Protein AF-A0A7S4DHI7-F1 (afdb_monomer_lite)

Foldseek 3Di:
DVVLLVVLVVLVVVLVVDDDDPVCVVVVVVVCVPAQPDADPPQRDSDNVQWDQDPVQRWIFGCHNPSVGPRDTRDGNNDPPDDLDPDPPPDDCPVNPDDDADPLADPLVSPDDAQDDDPPDPCSVVVRVVSLVVSQVVQCVPPPDPQADRSSVLRVLLVVLLVVLVVVCVVVVHDVQLSVQLSSSSSSVSSSDRDDDPSVVNSVSSSVVSVVVVVD

Structure (mmCIF, N/CA/C/O backbone):
data_AF-A0A7S4DHI7-F1
#
_entry.id   AF-A0A7S4DHI7-F1
#
loop_
_atom_site.group_PDB
_atom_site.id
_atom_site.type_symbol
_atom_site.label_atom_id
_atom_site.label_alt_id
_atom_site.label_comp_id
_atom_site.label_asym_id
_atom_site.label_entity_id
_atom_site.label_seq_id
_atom_site.pdbx_PDB_ins_code
_atom_site.Cartn_x
_atom_site.Cartn_y
_atom_site.Cartn_z
_atom_site.occupancy
_atom_site.B_iso_or_equiv
_atom_site.auth_seq_id
_atom_site.auth_comp_id
_atom_site.auth_asym_id
_atom_site.auth_atom_id
_atom_site.pdbx_PDB_model_num
ATOM 1 N N . LEU A 1 1 ? -24.635 -7.111 7.632 1.00 59.69 1 LEU A N 1
ATOM 2 C CA . LEU A 1 1 ? -23.951 -7.722 6.460 1.00 59.69 1 LEU A CA 1
ATOM 3 C C . LEU A 1 1 ? -24.455 -7.235 5.090 1.00 59.69 1 LEU A C 1
ATOM 5 O O . LEU A 1 1 ? -23.747 -6.412 4.529 1.00 59.69 1 LEU A O 1
ATOM 9 N N . PRO A 1 2 ? -25.630 -7.607 4.533 1.00 67.94 2 PRO A N 1
ATOM 10 C CA . PRO A 1 2 ? -25.985 -7.233 3.148 1.00 67.94 2 PRO A CA 1
ATOM 11 C C . PRO A 1 2 ? -26.125 -5.715 2.927 1.00 67.94 2 PRO A C 1
ATOM 13 O O . PRO A 1 2 ? -25.671 -5.192 1.916 1.00 67.94 2 PRO A O 1
ATOM 16 N N . LYS A 1 3 ? -26.661 -4.982 3.914 1.00 72.06 3 LYS A N 1
ATOM 17 C CA . LYS A 1 3 ? -26.726 -3.507 3.885 1.00 72.06 3 LYS A CA 1
ATOM 18 C C . LYS A 1 3 ? -25.344 -2.841 3.939 1.00 72.06 3 LYS A C 1
ATOM 20 O O . LYS A 1 3 ? -25.137 -1.820 3.299 1.00 72.06 3 LYS A O 1
ATOM 25 N N . VAL A 1 4 ? -24.411 -3.427 4.694 1.00 73.50 4 VAL A N 1
ATOM 26 C CA . VAL A 1 4 ? -23.035 -2.919 4.854 1.00 73.50 4 VAL A CA 1
ATOM 27 C C . VAL A 1 4 ? -22.231 -3.183 3.585 1.00 73.50 4 VAL A C 1
ATOM 29 O O . VAL A 1 4 ? -21.536 -2.298 3.109 1.00 73.50 4 VAL A O 1
ATOM 32 N N . LEU A 1 5 ? -22.395 -4.365 2.991 1.00 72.50 5 LEU A N 1
ATOM 33 C CA . LEU A 1 5 ? -21.759 -4.732 1.731 1.00 72.50 5 LEU A CA 1
ATOM 34 C C . LEU A 1 5 ? -22.217 -3.821 0.583 1.00 72.50 5 LEU A C 1
ATOM 36 O O . LEU A 1 5 ? -21.379 -3.267 -0.116 1.00 72.50 5 LEU A O 1
ATOM 40 N N . CYS A 1 6 ? -23.521 -3.550 0.483 1.00 74.25 6 CYS A N 1
ATOM 41 C CA . CYS A 1 6 ? -24.052 -2.590 -0.486 1.00 74.25 6 CYS A CA 1
ATOM 42 C C . CYS A 1 6 ? -23.516 -1.162 -0.262 1.00 74.25 6 CYS A C 1
ATOM 44 O O . CYS A 1 6 ? -23.292 -0.435 -1.226 1.00 74.25 6 CYS A O 1
ATOM 46 N N . ALA A 1 7 ? -23.300 -0.749 0.993 1.00 73.69 7 ALA A N 1
ATOM 47 C CA . ALA A 1 7 ? -22.718 0.557 1.306 1.00 73.69 7 ALA A CA 1
ATOM 48 C C . ALA A 1 7 ? -21.234 0.635 0.908 1.00 73.69 7 ALA A C 1
ATOM 50 O O . ALA A 1 7 ? -20.816 1.626 0.318 1.00 73.69 7 ALA A O 1
ATOM 51 N N . VAL A 1 8 ? -20.454 -0.419 1.175 1.00 73.75 8 VAL A N 1
ATOM 52 C CA . VAL A 1 8 ? -19.047 -0.512 0.753 1.00 73.75 8 VAL A CA 1
ATOM 53 C C . VAL A 1 8 ? -18.942 -0.493 -0.773 1.00 73.75 8 VAL A C 1
ATOM 55 O O . VAL A 1 8 ? -18.142 0.263 -1.312 1.00 73.75 8 VAL A O 1
ATOM 58 N N . GLU A 1 9 ? -19.782 -1.255 -1.476 1.00 76.75 9 GLU A N 1
ATOM 59 C CA . GLU A 1 9 ? -19.811 -1.294 -2.944 1.00 76.75 9 GLU A CA 1
ATOM 60 C C . GLU A 1 9 ? -20.244 0.045 -3.558 1.00 76.75 9 GLU A C 1
ATOM 62 O O . GLU A 1 9 ? -19.626 0.504 -4.519 1.00 76.75 9 GLU A O 1
ATOM 67 N N . ALA A 1 10 ? -21.248 0.714 -2.984 1.00 74.88 10 ALA A N 1
ATOM 68 C CA . ALA A 1 10 ? -21.688 2.033 -3.435 1.00 74.88 10 ALA A CA 1
ATOM 69 C C . ALA A 1 10 ? -20.604 3.105 -3.240 1.00 74.88 10 ALA A C 1
ATOM 71 O O . ALA A 1 10 ? -20.384 3.928 -4.128 1.00 74.88 10 ALA A O 1
ATOM 72 N N . GLU A 1 11 ? -19.900 3.087 -2.108 1.00 73.38 11 GLU A N 1
ATOM 73 C CA . GLU A 1 11 ? -18.794 4.012 -1.849 1.00 73.38 11 GLU A CA 1
ATOM 74 C C . GLU A 1 11 ? -17.569 3.701 -2.713 1.00 73.38 11 GLU A C 1
ATOM 76 O O . GLU A 1 11 ? -16.921 4.623 -3.200 1.00 73.38 11 GLU A O 1
ATOM 81 N N . LEU A 1 12 ? -17.283 2.429 -3.008 1.00 67.25 12 LEU A N 1
ATOM 82 C CA . LEU A 1 12 ? -16.253 2.073 -3.986 1.00 67.25 12 LEU A CA 1
ATOM 83 C C . LEU A 1 12 ? -16.621 2.512 -5.402 1.00 67.25 12 LEU A C 1
ATOM 85 O O . LEU A 1 12 ? -15.754 2.988 -6.132 1.00 67.25 12 LEU A O 1
ATOM 89 N N . ALA A 1 13 ? -17.888 2.384 -5.797 1.00 66.56 13 ALA A N 1
ATOM 90 C CA . ALA A 1 13 ? -18.364 2.885 -7.081 1.00 66.56 13 ALA A CA 1
ATOM 91 C C . ALA A 1 13 ? -18.233 4.416 -7.162 1.00 66.56 13 ALA A C 1
ATOM 93 O O . ALA A 1 13 ? -17.791 4.941 -8.184 1.00 66.56 13 ALA A O 1
ATOM 94 N N . ARG A 1 14 ? -18.517 5.134 -6.065 1.00 65.12 14 ARG A N 1
ATOM 95 C CA . ARG A 1 14 ? -18.284 6.584 -5.952 1.00 65.12 14 ARG A CA 1
ATOM 96 C C . ARG A 1 14 ? -16.802 6.943 -5.986 1.00 65.12 14 ARG A C 1
ATOM 98 O O . ARG A 1 14 ? -16.438 7.864 -6.702 1.00 65.12 14 ARG A O 1
ATOM 105 N N . ALA A 1 15 ? -15.944 6.199 -5.294 1.00 58.59 15 ALA A N 1
ATOM 106 C CA . ALA A 1 15 ? -14.495 6.405 -5.307 1.00 58.59 15 ALA A CA 1
ATOM 107 C C . ALA A 1 15 ? -13.850 6.062 -6.664 1.00 58.59 15 ALA A C 1
ATOM 109 O O . ALA A 1 15 ? -12.797 6.595 -6.997 1.00 58.59 15 ALA A O 1
ATOM 110 N N . ARG A 1 16 ? -14.473 5.185 -7.463 1.00 55.94 16 ARG A N 1
ATOM 111 C CA . ARG A 1 16 ? -14.057 4.885 -8.845 1.00 55.94 16 ARG A CA 1
ATOM 112 C C . ARG A 1 16 ? -14.587 5.903 -9.863 1.00 55.94 16 ARG A C 1
ATOM 114 O O . ARG A 1 16 ? -13.927 6.115 -10.874 1.00 55.94 16 ARG A O 1
ATOM 121 N N . GLY A 1 17 ? -15.746 6.518 -9.610 1.00 43.88 17 GLY A N 1
ATOM 122 C CA . GLY A 1 17 ? -16.344 7.562 -10.459 1.00 43.88 17 GLY A CA 1
ATOM 123 C C . GLY A 1 17 ? -15.932 8.999 -10.108 1.00 43.88 17 GLY A C 1
ATOM 124 O O . GLY A 1 17 ? -16.054 9.892 -10.942 1.00 43.88 17 GLY A O 1
ATOM 125 N N . GLY A 1 18 ? -15.439 9.232 -8.890 1.00 37.53 18 GLY A N 1
ATOM 126 C CA . GLY A 1 18 ? -14.896 10.501 -8.419 1.00 37.53 18 GLY A CA 1
ATOM 127 C C . GLY A 1 18 ? -13.384 10.532 -8.599 1.00 37.53 18 GLY A C 1
ATOM 128 O O . GLY A 1 18 ? -12.653 9.792 -7.947 1.00 37.53 18 GLY A O 1
ATOM 129 N N . ALA A 1 19 ? -12.913 11.389 -9.498 1.00 38.22 19 ALA A N 1
ATOM 130 C CA . ALA A 1 19 ? -11.499 11.688 -9.633 1.00 38.22 19 ALA A CA 1
ATOM 131 C C . ALA A 1 19 ? -10.901 12.216 -8.310 1.00 38.22 19 ALA A C 1
ATOM 133 O O . ALA A 1 19 ? -11.535 12.999 -7.607 1.00 38.22 19 ALA A O 1
ATOM 134 N N . ALA A 1 20 ? -9.651 11.814 -8.057 1.00 37.28 20 ALA A N 1
ATOM 135 C CA . ALA A 1 20 ? -8.686 12.409 -7.130 1.00 37.28 20 ALA A CA 1
ATOM 136 C C . ALA A 1 20 ? -9.020 12.369 -5.621 1.00 37.28 20 ALA A C 1
ATOM 138 O O . ALA A 1 20 ? -9.580 13.297 -5.045 1.00 37.28 20 ALA A O 1
ATOM 139 N N . GLY A 1 21 ? -8.530 11.327 -4.937 1.00 32.06 21 GLY A N 1
ATOM 140 C CA . GLY A 1 21 ? -7.998 11.531 -3.583 1.00 32.06 21 GLY A CA 1
ATOM 141 C C . GLY A 1 21 ? -6.719 12.389 -3.650 1.00 32.06 21 GLY A C 1
ATOM 142 O O . GLY A 1 21 ? -6.105 12.437 -4.716 1.00 32.06 21 GLY A O 1
ATOM 143 N N . PRO A 1 22 ? -6.294 13.046 -2.554 1.00 41.06 22 PRO A N 1
ATOM 144 C CA . PRO A 1 22 ? -5.219 14.049 -2.565 1.00 41.06 22 PRO A CA 1
ATOM 145 C C . PRO A 1 22 ? -3.800 13.521 -2.851 1.00 41.06 22 PRO A C 1
ATOM 147 O O . PRO A 1 22 ? -2.861 14.296 -2.776 1.00 41.06 22 PRO A O 1
ATOM 150 N N . ASP A 1 23 ? -3.646 12.259 -3.254 1.00 40.84 23 ASP A N 1
ATOM 151 C CA . ASP A 1 23 ? -2.380 11.684 -3.725 1.00 40.84 23 ASP A CA 1
ATOM 152 C C . ASP A 1 23 ? -2.532 11.177 -5.179 1.00 40.84 23 ASP A C 1
ATOM 154 O O . ASP A 1 23 ? -2.105 10.080 -5.543 1.00 40.84 23 ASP A O 1
ATOM 158 N N . SER A 1 24 ? -3.221 11.950 -6.029 1.00 38.06 24 SER A N 1
ATOM 159 C CA . SER A 1 24 ? -3.425 11.639 -7.455 1.00 38.06 24 SER A CA 1
ATOM 160 C C . SER A 1 24 ? -2.162 11.755 -8.316 1.00 38.06 24 SER A C 1
ATOM 162 O O . SER A 1 24 ? -2.207 11.419 -9.501 1.00 38.06 24 SER A O 1
ATOM 164 N N . ASP A 1 25 ? -1.035 12.169 -7.741 1.00 38.06 25 ASP A N 1
ATOM 165 C CA . ASP A 1 25 ? 0.195 12.438 -8.490 1.00 38.06 25 ASP A CA 1
ATOM 166 C C . ASP A 1 25 ? 0.842 11.167 -9.063 1.00 38.06 25 ASP A C 1
ATOM 168 O O . ASP A 1 25 ? 1.530 11.231 -10.075 1.00 38.06 25 ASP A O 1
ATOM 172 N N . VAL A 1 26 ? 0.530 9.979 -8.528 1.00 44.56 26 VAL A N 1
ATOM 173 C CA . VAL A 1 26 ? 1.063 8.704 -9.057 1.00 44.56 26 VAL A CA 1
ATOM 174 C C . VAL A 1 26 ? 0.257 8.181 -10.260 1.00 44.56 26 VAL A C 1
ATOM 176 O O . VAL A 1 26 ? 0.727 7.343 -11.022 1.00 44.56 26 VAL A O 1
ATOM 179 N N . ARG A 1 27 ? -0.957 8.698 -10.505 1.00 38.47 27 ARG A N 1
ATOM 180 C CA . ARG A 1 27 ? -1.711 8.413 -11.748 1.00 38.47 27 ARG A CA 1
ATOM 181 C C . ARG A 1 27 ? -1.524 9.481 -12.829 1.00 38.47 27 ARG A C 1
ATOM 183 O O . ARG A 1 27 ? -2.036 9.311 -13.938 1.00 38.47 27 ARG A O 1
ATOM 190 N N . ALA A 1 28 ? -0.761 10.535 -12.541 1.00 37.16 28 ALA A N 1
ATOM 191 C CA . ALA A 1 28 ? -0.367 11.541 -13.522 1.00 37.16 28 ALA A CA 1
ATOM 192 C C . ALA A 1 28 ? 0.759 11.068 -14.467 1.00 37.16 28 ALA A C 1
ATOM 194 O O . ALA A 1 28 ? 1.049 11.746 -15.449 1.00 37.16 28 ALA A O 1
ATOM 195 N N . GLU A 1 29 ? 1.350 9.884 -14.260 1.00 41.22 29 GLU A N 1
ATOM 196 C CA . GLU A 1 29 ? 2.312 9.313 -15.220 1.00 41.22 29 GLU A CA 1
ATOM 197 C C . GLU A 1 29 ? 1.641 8.718 -16.467 1.00 41.22 29 GLU A C 1
ATOM 199 O O . GLU A 1 29 ? 2.249 8.629 -17.534 1.00 41.22 29 GLU A O 1
ATOM 2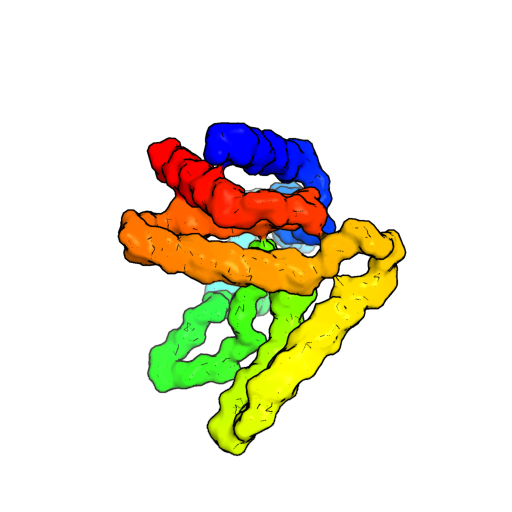04 N N . THR A 1 30 ? 0.356 8.361 -16.403 1.00 41.72 30 THR A N 1
ATOM 205 C CA . THR A 1 30 ? -0.336 7.765 -17.559 1.00 41.72 30 THR A CA 1
ATOM 206 C C . THR A 1 30 ? -0.780 8.766 -18.629 1.00 41.72 30 THR A C 1
ATOM 208 O O . THR A 1 30 ? -1.131 8.344 -19.731 1.00 41.72 30 THR A O 1
ATOM 211 N N . THR A 1 31 ? -0.713 10.075 -18.367 1.00 39.09 31 THR A N 1
ATOM 212 C CA . THR A 1 31 ? -1.075 11.133 -19.333 1.00 39.09 31 THR A CA 1
ATOM 213 C C . THR A 1 31 ? 0.097 11.683 -20.152 1.00 39.09 31 THR A C 1
ATOM 215 O O . THR A 1 31 ? -0.129 12.473 -21.063 1.00 39.09 31 THR A O 1
ATOM 218 N N . LEU A 1 32 ? 1.330 11.211 -19.927 1.00 47.62 32 LEU A N 1
ATOM 219 C CA . LEU A 1 32 ? 2.496 11.501 -20.781 1.00 47.62 32 LEU A CA 1
ATOM 220 C C . LEU A 1 32 ? 2.680 10.493 -21.935 1.00 47.62 32 LEU A C 1
ATOM 222 O O . LEU A 1 32 ? 3.676 10.539 -22.647 1.00 47.62 32 LEU A O 1
ATOM 226 N N . ARG A 1 33 ? 1.707 9.606 -22.186 1.00 47.53 33 ARG A N 1
ATOM 227 C CA . ARG A 1 33 ? 1.780 8.551 -23.224 1.00 47.53 33 ARG A CA 1
ATOM 228 C C . ARG A 1 33 ? 1.757 9.038 -24.685 1.00 47.53 33 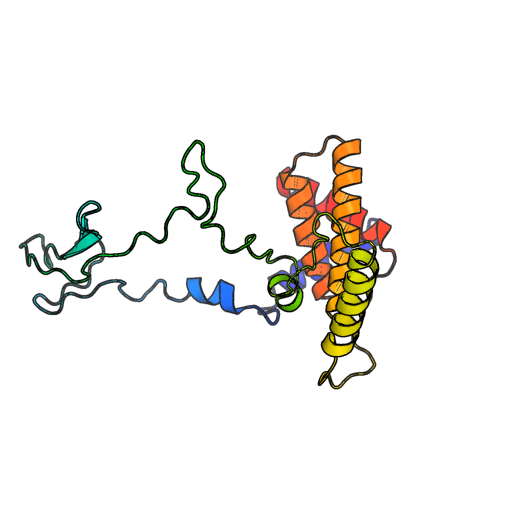ARG A C 1
ATOM 230 O O . ARG A 1 33 ? 1.685 8.212 -25.589 1.00 47.53 33 ARG A O 1
ATOM 237 N N . GLY A 1 34 ? 1.784 10.348 -24.928 1.00 51.12 34 GLY A N 1
ATOM 238 C CA . GLY A 1 34 ? 1.775 10.933 -26.275 1.00 51.12 34 GLY A CA 1
ATOM 239 C C . GLY A 1 34 ? 3.025 11.734 -26.642 1.00 51.12 34 GLY A C 1
ATOM 240 O O . GLY A 1 34 ? 3.156 12.132 -27.798 1.00 51.12 34 GLY A O 1
ATOM 241 N N . ALA A 1 35 ? 3.929 11.993 -25.693 1.00 54.41 35 ALA A N 1
ATOM 242 C CA . ALA A 1 35 ? 5.173 12.696 -25.984 1.00 54.41 35 ALA A CA 1
ATOM 243 C C . ALA A 1 35 ? 6.253 11.682 -26.409 1.00 54.41 35 ALA A C 1
ATOM 245 O O . ALA A 1 35 ? 6.393 10.651 -25.750 1.00 54.41 35 ALA A O 1
ATOM 246 N N . PRO A 1 36 ? 7.007 11.932 -27.496 1.00 63.97 36 PRO A N 1
ATOM 247 C CA . PRO A 1 36 ? 8.131 11.075 -27.860 1.00 63.97 36 PRO A CA 1
ATOM 248 C C . PRO A 1 36 ? 9.189 11.103 -26.744 1.00 63.97 36 PRO A C 1
ATOM 250 O O . PRO A 1 36 ? 9.660 12.182 -26.390 1.00 63.97 36 PRO A O 1
ATOM 253 N N . GLU A 1 37 ? 9.554 9.935 -26.198 1.00 72.81 37 GLU A N 1
ATOM 254 C CA . GLU A 1 37 ? 10.597 9.790 -25.161 1.00 72.81 37 GLU A CA 1
ATOM 255 C C . GLU A 1 37 ? 11.954 10.292 -25.680 1.00 72.81 37 GLU A C 1
ATOM 257 O O . GLU A 1 37 ? 12.669 11.005 -24.979 1.00 72.81 37 GLU A O 1
ATOM 262 N N . PHE A 1 38 ? 12.261 10.008 -26.950 1.00 77.25 38 PHE A N 1
ATOM 263 C CA . PHE A 1 38 ? 13.485 10.453 -27.613 1.00 77.25 38 PHE A CA 1
ATOM 264 C C . PHE A 1 38 ? 13.212 11.239 -28.898 1.00 77.25 38 PHE A C 1
ATOM 266 O O . PHE A 1 38 ? 12.365 10.867 -29.716 1.00 77.25 38 PHE A O 1
ATOM 273 N N . ARG A 1 39 ? 13.988 12.309 -29.104 1.00 84.19 39 ARG A N 1
ATOM 274 C CA . ARG A 1 39 ? 14.056 13.081 -30.350 1.00 84.19 39 ARG A CA 1
ATOM 275 C C . ARG A 1 39 ? 15.518 13.257 -30.740 1.00 84.19 39 ARG A C 1
ATOM 277 O O . ARG A 1 39 ? 16.325 13.673 -29.920 1.00 84.19 39 ARG A O 1
ATOM 284 N N . CYS A 1 40 ? 15.861 12.941 -31.986 1.00 83.38 40 CYS A N 1
ATOM 285 C CA . CYS A 1 40 ? 17.223 13.137 -32.481 1.00 83.38 40 CYS A CA 1
ATOM 286 C C . CYS A 1 40 ? 17.404 14.549 -33.051 1.00 83.38 40 CYS A C 1
ATOM 288 O O . CYS A 1 40 ? 16.688 14.931 -33.978 1.00 83.38 40 CYS A O 1
ATOM 290 N N . ASP A 1 41 ? 18.408 15.280 -32.566 1.00 82.81 41 ASP A N 1
ATOM 291 C CA . ASP A 1 41 ? 18.711 16.643 -33.026 1.00 82.81 41 ASP A CA 1
ATOM 292 C C . ASP A 1 41 ? 19.315 16.697 -34.438 1.00 82.81 41 ASP A C 1
ATOM 294 O O . ASP A 1 41 ? 19.131 17.682 -35.148 1.00 82.81 41 ASP A O 1
ATOM 298 N N . LEU A 1 42 ? 20.000 15.633 -34.881 1.00 82.38 42 LEU A N 1
ATOM 299 C CA . LEU A 1 42 ? 20.690 15.611 -36.178 1.00 82.38 42 LEU A CA 1
ATOM 300 C C . LEU A 1 42 ? 19.770 15.265 -37.355 1.00 82.38 42 LEU A C 1
ATOM 302 O O . LEU A 1 42 ? 19.856 15.884 -38.410 1.00 82.38 42 LEU A O 1
ATOM 306 N N . CYS A 1 43 ? 18.894 14.270 -37.198 1.00 80.19 43 CYS A N 1
ATOM 307 C CA . CYS A 1 43 ? 18.014 13.802 -38.279 1.00 80.19 43 CYS A CA 1
ATOM 308 C C . CYS A 1 43 ? 16.529 14.104 -38.037 1.00 80.19 43 CYS A C 1
ATOM 310 O O . CYS A 1 43 ? 15.688 13.768 -38.869 1.00 80.19 43 CYS A O 1
ATOM 312 N N . GLY A 1 44 ? 16.187 14.706 -36.893 1.00 78.88 44 GLY A N 1
ATOM 313 C CA . GLY A 1 44 ? 14.810 15.039 -36.539 1.00 78.88 44 GLY A CA 1
ATOM 314 C C . GLY A 1 44 ? 13.907 13.824 -36.314 1.00 78.88 44 GLY A C 1
ATOM 315 O O . GLY A 1 44 ? 12.687 13.983 -36.323 1.00 78.88 44 GLY A O 1
ATOM 316 N N . ASN A 1 45 ? 14.473 12.623 -36.141 1.00 82.19 45 ASN A N 1
ATOM 317 C CA . ASN A 1 45 ? 13.697 11.413 -35.888 1.00 82.19 45 ASN A CA 1
ATOM 318 C C . ASN A 1 45 ? 12.925 11.535 -34.562 1.00 82.19 45 ASN A C 1
ATOM 320 O O . ASN A 1 45 ? 13.504 11.912 -33.541 1.00 82.19 45 ASN A O 1
ATOM 324 N N . MET A 1 46 ? 11.633 11.207 -34.597 1.00 79.12 46 MET A N 1
ATOM 325 C CA . MET A 1 46 ? 10.725 11.177 -33.441 1.00 79.12 46 MET A CA 1
ATOM 326 C C . MET A 1 46 ? 10.100 9.787 -33.236 1.00 79.12 46 MET A C 1
ATOM 328 O O . MET A 1 46 ? 9.345 9.576 -32.286 1.00 79.12 46 MET A O 1
ATOM 332 N N . GLU A 1 47 ? 10.399 8.834 -34.124 1.00 80.75 47 GLU A N 1
ATOM 333 C CA . GLU A 1 47 ? 9.871 7.476 -34.066 1.00 80.75 47 GLU A CA 1
ATOM 334 C C . GLU A 1 47 ? 10.633 6.659 -33.024 1.00 80.75 47 GLU A C 1
ATOM 336 O O . GLU A 1 47 ? 11.806 6.332 -33.215 1.00 80.75 47 GLU A O 1
ATOM 341 N N . GLN A 1 48 ? 9.951 6.303 -31.931 1.00 78.69 48 GLN A N 1
ATOM 342 C CA . GLN A 1 48 ? 10.548 5.588 -30.795 1.00 78.69 48 GLN A CA 1
ATOM 343 C C . GLN A 1 48 ? 11.107 4.208 -31.176 1.00 78.69 48 GLN A C 1
ATOM 345 O O . GLN A 1 48 ? 12.087 3.760 -30.593 1.00 78.69 48 GLN A O 1
ATOM 350 N N . GLY A 1 49 ? 10.537 3.556 -32.196 1.00 79.69 49 GLY A N 1
ATOM 351 C CA . GLY A 1 49 ? 11.008 2.255 -32.686 1.00 79.69 49 GLY A CA 1
ATOM 352 C C . GLY A 1 49 ? 12.391 2.288 -33.346 1.00 79.69 49 GLY A C 1
ATOM 353 O O . GLY A 1 49 ? 13.041 1.252 -33.439 1.00 79.69 49 GLY A O 1
ATOM 354 N N . ASN A 1 50 ? 12.863 3.470 -33.753 1.00 81.38 50 ASN A N 1
ATOM 355 C CA . ASN A 1 50 ? 14.157 3.656 -34.411 1.00 81.38 50 ASN A CA 1
ATOM 356 C C . ASN A 1 50 ? 15.241 4.154 -33.436 1.00 81.38 50 ASN A C 1
ATOM 358 O O . ASN A 1 50 ? 16.275 4.668 -33.869 1.00 81.38 50 ASN A O 1
ATOM 362 N N . PHE A 1 51 ? 15.019 4.024 -32.126 1.00 84.56 51 PHE A N 1
ATOM 363 C CA . PHE A 1 51 ? 16.040 4.227 -31.101 1.00 84.56 51 PHE A CA 1
ATOM 364 C C . PHE A 1 51 ? 16.402 2.878 -30.479 1.00 84.56 51 PHE A C 1
ATOM 366 O O . PHE A 1 51 ? 15.538 2.143 -30.006 1.00 84.56 51 PHE A O 1
ATOM 373 N N . VAL A 1 52 ? 17.690 2.540 -30.489 1.00 85.81 52 VAL A N 1
ATOM 374 C CA . VAL A 1 52 ? 18.212 1.275 -29.962 1.00 85.81 52 VAL A CA 1
ATOM 375 C C . VAL A 1 52 ? 19.047 1.568 -28.725 1.00 85.81 52 VAL A C 1
ATOM 377 O O . VAL A 1 52 ? 20.016 2.319 -28.791 1.00 85.81 52 VAL A O 1
ATOM 380 N N . GLY A 1 53 ? 18.676 0.965 -27.597 1.00 85.19 53 GLY A N 1
ATOM 381 C CA . GLY A 1 53 ? 19.469 1.013 -26.371 1.00 85.19 53 GLY A C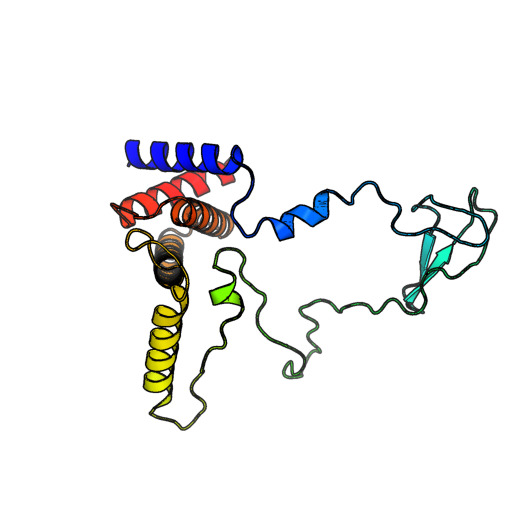A 1
ATOM 382 C C . GLY A 1 53 ? 20.538 -0.080 -26.353 1.00 85.19 53 GLY A C 1
ATOM 383 O O . GLY A 1 53 ? 20.201 -1.266 -26.361 1.00 85.19 53 GLY A O 1
ATOM 384 N N . ASP A 1 54 ? 21.815 0.293 -26.284 1.00 83.94 54 ASP A N 1
ATOM 385 C CA . ASP A 1 54 ? 22.901 -0.633 -25.979 1.00 83.94 54 ASP A CA 1
ATOM 386 C C . ASP A 1 54 ? 23.006 -0.825 -24.462 1.00 83.94 54 ASP A C 1
ATOM 388 O O . ASP A 1 54 ? 23.403 0.057 -23.707 1.00 83.94 54 ASP A O 1
ATOM 392 N N . LYS A 1 55 ? 22.673 -2.031 -24.001 1.00 77.31 55 LYS A N 1
ATOM 393 C CA . LYS A 1 55 ? 22.704 -2.384 -22.576 1.00 77.31 55 LYS A CA 1
ATOM 394 C C . LYS A 1 55 ? 24.121 -2.454 -21.998 1.00 77.31 55 LYS A C 1
ATOM 396 O O . LYS A 1 55 ? 24.257 -2.463 -20.778 1.00 77.31 55 LYS A O 1
ATOM 401 N N . LYS A 1 56 ? 25.159 -2.565 -22.836 1.00 78.75 56 LYS A N 1
ATOM 402 C CA . LYS A 1 56 ? 26.550 -2.713 -22.385 1.00 78.75 56 LYS A CA 1
ATOM 403 C C . LYS A 1 56 ? 27.213 -1.366 -22.098 1.00 78.75 56 LYS A C 1
ATOM 405 O O . LYS A 1 56 ? 27.916 -1.250 -21.099 1.00 78.75 56 LYS A O 1
ATOM 410 N N . SER A 1 57 ? 27.003 -0.383 -22.967 1.00 78.69 57 SER A N 1
ATOM 411 C CA . SER A 1 57 ? 27.450 1.005 -22.777 1.00 78.69 57 SER A CA 1
ATOM 412 C C . SER A 1 57 ? 26.449 1.835 -21.965 1.00 78.69 57 SER A C 1
ATOM 414 O O . SER A 1 57 ? 26.848 2.750 -21.249 1.00 78.69 57 SER A O 1
ATOM 416 N N . GLY A 1 58 ? 25.166 1.458 -22.000 1.00 78.38 58 GLY A N 1
ATOM 417 C CA . GLY A 1 58 ? 24.068 2.241 -21.438 1.00 78.38 58 GLY A CA 1
ATOM 418 C C . GLY A 1 58 ? 23.553 3.311 -22.402 1.00 78.38 58 GLY A C 1
ATOM 419 O O . GLY A 1 58 ? 22.766 4.159 -21.990 1.00 78.38 58 GLY A O 1
ATOM 420 N 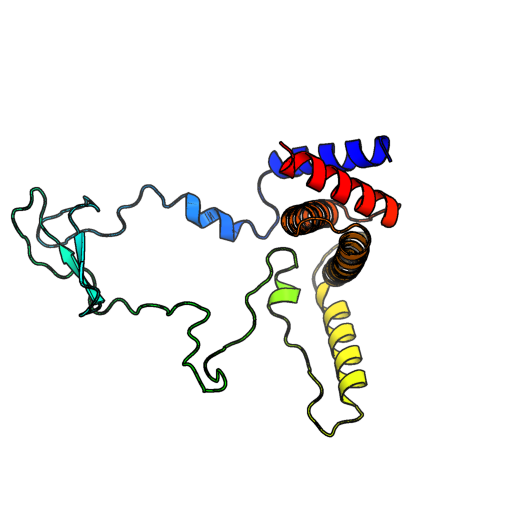N . ASP A 1 59 ? 23.973 3.291 -23.663 1.00 86.88 59 ASP A N 1
ATOM 421 C CA . ASP A 1 59 ? 23.701 4.375 -24.601 1.00 86.88 59 ASP A CA 1
ATOM 422 C C . ASP A 1 59 ? 22.414 4.135 -25.390 1.00 86.88 59 ASP A C 1
ATOM 424 O O . ASP A 1 59 ? 22.072 3.002 -25.725 1.00 86.88 59 ASP A O 1
ATOM 428 N N . THR A 1 60 ? 21.696 5.207 -25.729 1.00 86.44 60 THR A N 1
ATOM 429 C CA . THR A 1 60 ? 20.537 5.150 -26.635 1.00 86.44 60 THR A CA 1
ATOM 430 C C . THR A 1 60 ? 20.891 5.799 -27.965 1.00 86.44 60 THR A C 1
ATOM 432 O O . THR A 1 60 ? 21.148 7.003 -28.036 1.00 86.44 60 THR A O 1
ATOM 435 N N . ILE A 1 61 ? 20.905 4.991 -29.023 1.00 86.94 61 ILE A N 1
ATOM 436 C CA . ILE A 1 61 ? 21.416 5.340 -30.350 1.00 86.94 61 ILE A CA 1
ATOM 437 C C . ILE A 1 61 ? 20.253 5.494 -31.332 1.00 86.94 61 ILE A C 1
ATOM 439 O O . ILE A 1 61 ? 19.363 4.648 -31.404 1.00 86.94 61 ILE A O 1
ATOM 443 N N . CYS A 1 62 ? 20.266 6.561 -32.127 1.00 87.00 62 CYS A N 1
ATOM 444 C CA . CYS A 1 62 ? 19.301 6.793 -33.199 1.00 87.00 62 CYS A CA 1
ATOM 445 C C . CYS A 1 62 ? 19.686 6.067 -34.501 1.00 87.00 62 CYS A C 1
ATOM 447 O O . CYS A 1 62 ? 20.768 6.262 -35.058 1.00 87.00 62 CYS A O 1
ATOM 449 N N . MET A 1 63 ? 18.734 5.313 -35.053 1.00 83.75 63 MET A N 1
ATOM 450 C CA . MET A 1 63 ? 18.853 4.590 -36.326 1.00 83.75 63 MET A CA 1
ATOM 451 C C . MET A 1 63 ? 18.385 5.411 -37.543 1.00 83.75 63 MET A C 1
ATOM 453 O O . MET A 1 63 ? 18.505 4.957 -38.677 1.00 83.75 63 MET A O 1
ATOM 457 N N . GLY A 1 64 ? 17.916 6.647 -37.337 1.00 79.88 64 GLY A N 1
ATOM 458 C CA . GLY A 1 64 ? 17.404 7.531 -38.395 1.00 79.88 64 GLY A CA 1
ATOM 459 C C . GLY A 1 64 ? 15.900 7.374 -38.652 1.00 79.88 64 GLY A C 1
ATOM 460 O O . GLY A 1 64 ? 15.231 6.595 -37.984 1.00 79.88 64 GLY A O 1
ATOM 461 N N . LYS A 1 65 ? 15.356 8.154 -39.597 1.00 71.81 65 LYS A N 1
ATOM 462 C CA . LYS A 1 65 ? 13.910 8.197 -39.897 1.00 71.81 65 LYS A CA 1
ATOM 463 C C . LYS A 1 65 ? 13.416 6.994 -40.724 1.00 71.81 65 LYS A C 1
ATOM 465 O O . LYS A 1 65 ? 12.235 6.707 -40.694 1.00 71.81 65 LYS A O 1
ATOM 470 N N . ASP A 1 66 ? 14.326 6.264 -41.382 1.00 69.06 66 ASP A N 1
ATOM 471 C CA . ASP A 1 66 ? 14.018 5.118 -42.261 1.00 69.06 66 ASP A CA 1
ATOM 472 C C . ASP A 1 66 ? 15.152 4.060 -42.262 1.00 69.06 66 ASP A C 1
ATOM 474 O O . ASP A 1 66 ? 15.544 3.549 -43.309 1.00 69.06 66 ASP A O 1
ATOM 478 N N . ASN A 1 67 ? 15.782 3.788 -41.109 1.00 62.22 67 ASN A N 1
ATOM 479 C CA . ASN A 1 67 ? 17.010 2.964 -40.994 1.00 62.22 67 ASN A CA 1
ATOM 480 C C . ASN A 1 67 ? 18.231 3.473 -41.794 1.00 62.22 67 ASN A C 1
ATOM 482 O O . ASN A 1 67 ? 19.255 2.795 -41.904 1.00 62.22 67 ASN A O 1
ATOM 486 N N . LEU A 1 68 ? 18.156 4.696 -42.317 1.00 66.50 68 LEU A N 1
ATOM 487 C CA . LEU A 1 68 ? 19.290 5.468 -42.816 1.00 66.50 68 LEU A CA 1
ATOM 488 C C . LEU A 1 68 ? 20.074 5.986 -41.600 1.00 66.50 68 LEU A C 1
ATOM 490 O O . LEU A 1 68 ? 19.842 7.098 -41.124 1.00 66.50 68 LEU A O 1
ATOM 494 N N . GLY A 1 69 ? 20.924 5.111 -41.056 1.00 63.78 69 GLY A N 1
ATOM 495 C CA . GLY A 1 69 ? 21.628 5.248 -39.779 1.00 63.78 69 GLY A CA 1
ATOM 496 C C . GLY A 1 69 ? 22.166 6.649 -39.497 1.00 63.78 69 GLY A C 1
ATOM 497 O O . GLY A 1 69 ? 23.170 7.064 -40.069 1.00 63.78 69 GLY A O 1
ATOM 498 N N . CYS A 1 70 ? 21.517 7.359 -38.570 1.00 77.56 70 CYS A N 1
ATOM 499 C CA . CYS A 1 70 ? 21.995 8.651 -38.078 1.00 77.56 70 CYS A CA 1
ATOM 500 C C . CYS A 1 70 ? 23.162 8.477 -37.084 1.00 77.56 70 CYS A C 1
ATOM 502 O O . CYS A 1 70 ? 23.982 9.377 -36.936 1.00 77.56 70 CYS A O 1
ATOM 504 N N . GLY A 1 71 ? 23.224 7.324 -36.398 1.00 78.38 71 GLY A N 1
ATOM 505 C CA . GLY A 1 71 ? 24.315 6.919 -35.503 1.00 78.38 71 GLY A CA 1
ATOM 506 C C . GLY A 1 71 ? 24.481 7.787 -34.253 1.00 78.38 71 GLY A C 1
ATOM 507 O O . GLY A 1 71 ? 25.429 7.592 -33.500 1.00 78.38 71 GLY A O 1
ATOM 508 N N . ASN A 1 72 ? 23.586 8.751 -34.035 1.00 85.38 72 ASN A N 1
ATOM 509 C CA . ASN A 1 72 ? 23.712 9.723 -32.961 1.00 85.38 72 ASN A CA 1
ATOM 510 C C . ASN A 1 72 ? 23.323 9.110 -31.617 1.00 85.38 72 ASN A C 1
ATOM 512 O O . ASN A 1 72 ? 22.269 8.477 -31.512 1.00 85.38 72 ASN A O 1
ATOM 516 N N . VAL A 1 73 ? 24.128 9.363 -30.591 1.00 85.75 73 VAL A N 1
ATOM 517 C CA . VAL A 1 73 ? 23.823 8.986 -29.210 1.00 85.75 73 VAL A CA 1
ATOM 518 C C . VAL A 1 73 ? 22.975 10.097 -28.595 1.00 85.75 73 VAL A C 1
ATOM 520 O O . VAL A 1 73 ? 23.437 11.222 -28.441 1.00 85.75 73 VAL A O 1
ATOM 523 N N . VAL A 1 74 ? 21.712 9.797 -28.292 1.00 85.62 74 VAL A N 1
ATOM 524 C CA . VAL A 1 74 ? 20.754 10.761 -27.712 1.00 85.62 74 VAL A CA 1
ATOM 525 C C . VAL A 1 74 ? 20.805 10.749 -26.185 1.00 85.62 74 VAL A C 1
ATOM 527 O O . VAL A 1 74 ? 20.527 11.757 -25.542 1.00 85.62 74 VAL A O 1
ATOM 530 N N . GLN A 1 75 ? 21.205 9.621 -25.603 1.00 82.25 75 GLN A N 1
ATOM 531 C CA . GLN A 1 75 ? 21.438 9.479 -24.172 1.00 82.25 75 GLN A CA 1
ATOM 532 C C . GLN A 1 75 ? 22.713 8.661 -23.965 1.00 82.25 75 GLN A C 1
ATOM 534 O O . GLN A 1 75 ? 22.803 7.553 -24.487 1.00 82.25 75 GLN A O 1
ATOM 539 N N . ASP A 1 76 ? 23.673 9.216 -23.229 1.00 82.12 76 ASP A N 1
ATOM 540 C CA . ASP A 1 76 ? 24.932 8.568 -22.831 1.00 82.12 76 ASP A CA 1
ATOM 541 C C . ASP A 1 76 ? 24.761 7.989 -21.415 1.00 82.12 76 ASP A C 1
ATOM 543 O O . ASP A 1 76 ? 24.183 8.654 -20.548 1.00 82.12 76 ASP A O 1
ATOM 547 N N . ARG A 1 77 ? 25.229 6.755 -21.181 1.00 73.94 77 ARG A N 1
ATOM 548 C CA . ARG A 1 77 ? 25.255 6.084 -19.861 1.00 73.94 77 ARG A CA 1
ATOM 549 C C . ARG A 1 77 ? 23.938 6.170 -19.089 1.00 73.94 77 ARG A C 1
ATOM 551 O O . ARG A 1 77 ? 23.890 6.662 -17.956 1.00 73.94 77 ARG A O 1
ATOM 558 N N . LYS A 1 78 ? 22.858 5.631 -19.653 1.00 76.50 78 LYS A N 1
ATOM 559 C CA . LYS A 1 78 ? 21.629 5.373 -18.898 1.00 76.50 78 LYS A CA 1
ATOM 560 C C . LYS A 1 78 ? 21.970 4.462 -17.722 1.00 76.50 78 LYS A C 1
ATOM 562 O O . LYS A 1 78 ? 22.248 3.272 -17.883 1.00 76.50 78 LYS A O 1
ATOM 567 N N . VAL A 1 79 ? 21.972 5.047 -16.527 1.00 67.56 79 VAL A N 1
ATOM 568 C CA . VAL A 1 79 ? 22.189 4.306 -15.291 1.00 67.56 79 VAL A CA 1
ATOM 569 C C . VAL A 1 79 ? 21.016 3.352 -15.154 1.00 67.56 79 VAL A C 1
ATOM 571 O O . VAL A 1 79 ? 19.866 3.769 -15.044 1.00 67.56 79 VAL A O 1
ATOM 574 N N . HIS A 1 80 ? 21.295 2.053 -15.192 1.00 65.62 80 HIS A N 1
ATOM 575 C CA . HIS A 1 80 ? 20.308 1.088 -14.747 1.00 65.62 80 HIS A CA 1
ATOM 576 C C . HIS A 1 80 ? 20.098 1.361 -13.258 1.00 65.62 80 HIS A C 1
ATOM 578 O O . HIS A 1 80 ? 21.011 1.120 -12.468 1.00 65.62 80 HIS A O 1
ATOM 584 N N . GLU A 1 81 ? 18.910 1.820 -12.868 1.00 60.91 81 GLU A N 1
ATOM 585 C CA . GLU A 1 81 ? 18.520 2.144 -11.479 1.00 60.91 81 GLU A CA 1
ATOM 586 C C . GLU A 1 81 ? 18.494 0.907 -10.547 1.00 60.91 81 GLU A C 1
ATOM 588 O O . GLU A 1 81 ? 17.922 0.912 -9.464 1.00 60.91 81 GLU A O 1
ATOM 593 N N . GLY A 1 82 ? 19.155 -0.179 -10.961 1.00 56.53 82 GLY A N 1
ATOM 594 C CA . GLY A 1 82 ? 19.106 -1.492 -10.346 1.00 56.53 82 GLY A CA 1
ATOM 595 C C . GLY A 1 82 ? 17.749 -2.169 -10.519 1.00 56.53 82 GLY A C 1
ATOM 596 O O . GLY A 1 82 ? 16.740 -1.566 -10.866 1.00 56.53 82 GLY A O 1
ATOM 597 N N . SER A 1 83 ? 17.716 -3.475 -10.282 1.00 59.00 83 SER A N 1
ATOM 598 C CA . SER A 1 83 ? 16.516 -4.065 -9.699 1.00 59.00 83 SER A CA 1
ATOM 599 C C . SER A 1 83 ? 16.472 -3.597 -8.246 1.00 59.00 83 SER A C 1
ATOM 601 O O . SER A 1 83 ? 17.476 -3.756 -7.551 1.00 59.00 83 SER A O 1
ATOM 603 N N . MET A 1 84 ? 15.334 -3.085 -7.773 1.00 49.53 84 MET A N 1
ATOM 604 C CA . MET A 1 84 ? 15.148 -2.604 -6.390 1.00 49.53 84 MET A CA 1
ATOM 605 C C . MET A 1 84 ? 15.549 -3.638 -5.310 1.00 49.53 84 MET A C 1
ATOM 607 O O . MET A 1 84 ? 15.783 -3.283 -4.161 1.00 49.53 84 MET A O 1
ATOM 611 N N . TYR A 1 85 ? 15.687 -4.915 -5.695 1.00 54.44 85 TYR A N 1
ATOM 612 C CA . TYR A 1 85 ? 16.154 -6.029 -4.866 1.00 54.44 85 TYR A CA 1
ATOM 613 C C . TYR A 1 85 ? 17.396 -6.719 -5.449 1.00 54.44 85 TYR A C 1
ATOM 615 O O . TYR A 1 85 ? 17.397 -7.930 -5.682 1.00 54.44 85 TYR A O 1
ATOM 623 N N . ARG A 1 86 ? 18.462 -5.968 -5.739 1.00 59.78 86 ARG A N 1
ATOM 624 C CA . ARG A 1 86 ? 19.734 -6.557 -6.181 1.00 59.78 86 ARG A CA 1
ATOM 625 C C . ARG A 1 86 ? 20.435 -7.205 -4.981 1.00 59.78 86 ARG A C 1
ATOM 627 O O . ARG A 1 86 ? 21.227 -6.576 -4.296 1.00 59.78 86 ARG A O 1
ATOM 634 N N . ARG A 1 87 ? 20.123 -8.474 -4.714 1.00 55.50 87 ARG A N 1
ATOM 635 C CA . ARG A 1 87 ? 20.867 -9.275 -3.736 1.00 55.50 87 ARG A CA 1
ATOM 636 C C . ARG A 1 87 ? 22.162 -9.746 -4.391 1.00 55.50 87 ARG A C 1
ATOM 638 O O . ARG A 1 87 ? 22.115 -10.551 -5.317 1.00 55.50 87 ARG A O 1
ATOM 645 N N . PHE A 1 88 ? 23.305 -9.246 -3.932 1.00 57.06 88 PHE A N 1
ATOM 646 C CA . PHE A 1 88 ? 24.567 -9.947 -4.152 1.00 57.06 88 PHE A CA 1
ATOM 647 C C . PHE A 1 88 ? 24.528 -11.188 -3.256 1.00 57.06 88 PHE A C 1
ATOM 649 O O . PHE A 1 88 ? 24.352 -11.071 -2.044 1.00 57.06 88 PHE A O 1
ATOM 656 N N . GLU A 1 89 ? 24.564 -12.383 -3.845 1.00 56.84 89 GLU A N 1
ATOM 657 C CA . GLU A 1 89 ? 24.516 -13.625 -3.073 1.00 56.84 89 GLU A CA 1
ATOM 658 C C . GLU A 1 89 ? 25.665 -13.646 -2.049 1.00 56.84 89 GLU A C 1
ATOM 660 O O . GLU A 1 89 ? 26.834 -13.614 -2.423 1.00 56.84 89 GLU A O 1
ATOM 665 N N . GLY A 1 90 ? 25.328 -13.687 -0.755 1.00 63.06 90 GLY A N 1
ATOM 666 C CA . GLY A 1 90 ? 26.294 -13.863 0.337 1.00 63.06 90 GLY A CA 1
ATOM 667 C C . GLY A 1 90 ? 26.680 -12.613 1.136 1.00 63.06 90 GLY A C 1
ATOM 668 O O . GLY A 1 90 ? 27.370 -12.771 2.141 1.00 63.06 90 GLY A O 1
ATOM 669 N N . GLU A 1 91 ? 26.220 -11.410 0.774 1.00 67.06 91 GLU A N 1
ATOM 670 C CA . GLU A 1 91 ? 26.456 -10.191 1.568 1.00 67.06 91 GLU A CA 1
ATOM 671 C C . GLU A 1 91 ? 25.167 -9.628 2.181 1.00 67.06 91 GLU A C 1
ATOM 673 O O . GLU A 1 91 ? 24.089 -9.670 1.584 1.00 67.06 91 GLU A O 1
ATOM 678 N N . GLU A 1 92 ? 25.282 -9.083 3.396 1.00 63.28 92 GLU A N 1
ATOM 679 C CA . GLU A 1 92 ? 24.231 -8.247 3.977 1.00 63.28 92 GLU A CA 1
ATOM 680 C C . GLU A 1 92 ? 24.028 -7.019 3.081 1.00 63.28 92 GLU A C 1
ATOM 682 O O . GLU A 1 92 ? 24.982 -6.306 2.766 1.00 63.28 92 GLU A O 1
ATOM 687 N N . ASP A 1 93 ? 22.785 -6.777 2.661 1.00 65.06 93 ASP A N 1
ATOM 688 C CA . ASP A 1 93 ? 22.425 -5.694 1.746 1.00 65.06 93 ASP A CA 1
ATOM 689 C C . ASP A 1 93 ? 22.610 -4.320 2.415 1.00 65.06 93 ASP A C 1
ATOM 691 O O . ASP A 1 93 ? 21.701 -3.761 3.029 1.00 65.06 93 ASP A O 1
ATOM 695 N N . ARG A 1 94 ? 23.828 -3.777 2.305 1.00 68.31 94 ARG A N 1
ATOM 696 C CA . ARG A 1 94 ? 24.200 -2.433 2.782 1.00 68.31 94 ARG A CA 1
ATOM 697 C C . ARG A 1 94 ? 23.696 -1.314 1.873 1.00 68.31 94 ARG A C 1
ATOM 699 O O . ARG A 1 94 ? 23.806 -0.145 2.238 1.00 68.31 94 ARG A O 1
ATOM 706 N N . SER A 1 95 ? 23.188 -1.659 0.693 1.00 69.19 95 SER A N 1
ATOM 707 C CA . SER A 1 95 ? 22.661 -0.716 -0.293 1.00 69.19 95 SER A CA 1
ATOM 708 C C . SER A 1 95 ? 21.147 -0.537 -0.175 1.00 69.19 95 SER A C 1
ATOM 710 O O . SER A 1 95 ? 20.579 0.305 -0.868 1.00 69.19 95 SER A O 1
ATOM 712 N N . HIS A 1 96 ? 20.477 -1.279 0.711 1.00 72.06 96 HIS A N 1
ATOM 713 C CA . HIS A 1 96 ? 19.053 -1.106 0.957 1.00 72.06 96 HIS A CA 1
ATOM 714 C C . HIS A 1 96 ? 18.779 0.211 1.694 1.00 72.06 96 HIS A C 1
ATOM 716 O O . HIS A 1 96 ? 19.006 0.342 2.896 1.00 72.06 96 HIS A O 1
ATOM 722 N N . HIS A 1 97 ? 18.249 1.195 0.969 1.00 71.88 97 HIS A N 1
ATOM 723 C CA . HIS A 1 97 ? 17.945 2.526 1.504 1.00 71.88 97 HIS A CA 1
ATOM 724 C C . HIS A 1 97 ? 16.603 2.615 2.251 1.00 71.88 97 HIS A C 1
ATOM 726 O O . HIS A 1 97 ? 16.192 3.701 2.655 1.00 71.88 97 HIS A O 1
ATOM 732 N N . GLY A 1 98 ? 15.942 1.479 2.478 1.00 69.94 98 GLY A N 1
ATOM 733 C CA . GLY A 1 98 ? 14.708 1.379 3.247 1.00 69.94 98 GLY A CA 1
ATOM 734 C C . GLY A 1 98 ? 13.627 0.575 2.526 1.00 69.94 98 GLY A C 1
ATOM 735 O O . GLY A 1 98 ? 13.731 0.320 1.323 1.00 69.94 98 GLY A O 1
ATOM 736 N N . PRO A 1 99 ? 12.582 0.161 3.261 1.00 74.62 99 PRO A N 1
ATOM 737 C CA . PRO A 1 99 ? 11.472 -0.578 2.683 1.00 74.62 99 PRO A CA 1
ATOM 738 C C . PRO A 1 99 ? 10.729 0.275 1.651 1.00 74.62 99 PRO A C 1
ATOM 740 O O . PRO A 1 99 ? 10.622 1.494 1.786 1.00 74.62 99 PRO A O 1
ATOM 743 N N . ALA A 1 100 ? 10.170 -0.387 0.639 1.00 78.50 100 ALA A N 1
ATOM 744 C CA . ALA A 1 100 ? 9.335 0.277 -0.351 1.00 78.50 100 ALA A CA 1
ATOM 745 C C . ALA A 1 100 ? 8.106 0.930 0.315 1.00 78.50 100 ALA A C 1
ATOM 747 O O . ALA A 1 100 ? 7.515 0.332 1.225 1.00 78.50 100 ALA A O 1
ATOM 748 N N . PRO A 1 101 ? 7.691 2.127 -0.136 1.00 81.50 101 PRO A N 1
ATOM 749 C CA . PRO A 1 101 ? 6.512 2.794 0.396 1.00 81.50 101 PRO A CA 1
ATOM 750 C C . PRO A 1 101 ? 5.253 1.976 0.091 1.00 81.50 101 PRO A C 1
ATOM 752 O O . PRO A 1 101 ? 5.094 1.431 -1.002 1.00 81.50 101 PRO A O 1
ATOM 755 N N . ASN A 1 102 ? 4.328 1.907 1.049 1.00 82.94 102 ASN A N 1
ATOM 756 C CA . ASN A 1 102 ? 3.059 1.216 0.862 1.00 82.94 102 ASN A CA 1
ATOM 757 C C . ASN A 1 102 ? 1.949 2.232 0.571 1.00 82.94 102 ASN A C 1
ATOM 759 O O . ASN A 1 102 ? 1.507 2.965 1.456 1.00 82.94 102 ASN A O 1
ATOM 763 N N . LEU A 1 103 ? 1.461 2.230 -0.669 1.00 83.38 103 LEU A N 1
ATOM 764 C CA . LEU A 1 103 ? 0.447 3.166 -1.170 1.00 83.38 103 LEU A CA 1
ATOM 765 C C . LEU A 1 103 ? -0.922 3.055 -0.466 1.00 83.38 103 LEU A C 1
ATOM 767 O O . LEU A 1 103 ? -1.781 3.913 -0.650 1.00 83.38 103 LEU A O 1
ATOM 771 N N . LEU A 1 104 ? -1.158 2.010 0.336 1.00 86.00 104 LEU A N 1
ATOM 772 C CA . LEU A 1 104 ? -2.398 1.857 1.110 1.00 86.00 104 LEU A CA 1
ATOM 773 C C . LEU A 1 104 ? -2.435 2.752 2.360 1.00 86.00 104 LEU A C 1
ATOM 775 O O . LEU A 1 104 ? -3.516 3.070 2.878 1.00 86.00 104 LEU A O 1
ATOM 779 N N . TYR A 1 105 ? -1.266 3.152 2.855 1.00 85.75 105 TYR A N 1
ATOM 780 C CA . TYR A 1 105 ? -1.110 4.075 3.975 1.00 85.75 105 TYR A CA 1
ATOM 781 C C . TYR A 1 105 ? -0.931 5.513 3.487 1.00 85.75 105 TYR A C 1
ATOM 783 O O . TYR A 1 105 ? -0.724 5.753 2.301 1.00 85.75 105 TYR A O 1
ATOM 791 N N . SER A 1 106 ? -1.048 6.483 4.395 1.00 84.56 106 SER A N 1
ATOM 792 C CA . SER A 1 106 ? -0.772 7.878 4.045 1.00 84.56 106 SER A CA 1
ATOM 793 C C . SER A 1 106 ? 0.704 8.115 3.707 1.00 84.56 106 SER A C 1
ATOM 795 O O . SER A 1 106 ? 1.600 7.412 4.184 1.00 84.56 106 SER A O 1
ATOM 797 N N . ASN A 1 107 ? 0.964 9.186 2.956 1.00 83.19 107 ASN A N 1
ATOM 798 C CA . ASN A 1 107 ? 2.318 9.677 2.707 1.00 83.19 107 ASN A CA 1
ATOM 799 C C . ASN A 1 107 ? 3.088 9.977 4.003 1.00 83.19 107 ASN A C 1
ATOM 801 O O . ASN A 1 107 ? 4.279 9.687 4.082 1.00 83.19 107 ASN A O 1
ATOM 805 N N . GLN A 1 108 ? 2.412 10.473 5.049 1.00 80.69 108 GLN A N 1
ATOM 806 C CA . GLN A 1 108 ? 3.042 10.702 6.353 1.00 80.69 108 GLN A CA 1
ATOM 807 C C . GLN A 1 108 ? 3.584 9.395 6.948 1.00 80.69 108 GLN A C 1
ATOM 809 O O . GLN A 1 108 ? 4.714 9.364 7.425 1.00 80.69 108 GLN A O 1
ATOM 814 N N . HIS A 1 109 ? 2.811 8.307 6.881 1.00 81.94 109 HIS A N 1
ATOM 815 C CA . HIS A 1 109 ? 3.252 7.001 7.369 1.00 81.94 109 HIS A CA 1
ATOM 816 C C . HIS A 1 109 ? 4.422 6.441 6.546 1.00 81.94 109 HIS A C 1
ATOM 818 O O . HIS A 1 109 ? 5.351 5.871 7.110 1.00 81.94 109 HIS A O 1
ATOM 824 N N . ASN A 1 110 ? 4.407 6.622 5.222 1.00 84.75 110 ASN A N 1
ATOM 825 C CA . ASN A 1 110 ? 5.473 6.130 4.341 1.00 84.75 110 ASN A CA 1
ATOM 826 C C . ASN A 1 110 ? 6.799 6.885 4.508 1.00 84.75 110 ASN A C 1
ATOM 828 O O . ASN A 1 110 ? 7.856 6.308 4.275 1.00 84.75 110 ASN A O 1
ATOM 832 N N . MET A 1 111 ? 6.755 8.149 4.931 1.00 82.50 111 MET A N 1
ATOM 833 C CA . MET A 1 111 ? 7.952 8.945 5.228 1.00 82.50 111 MET A CA 1
ATOM 834 C C . MET A 1 111 ? 8.418 8.820 6.685 1.00 82.50 111 MET A C 1
ATOM 836 O O . MET A 1 111 ? 9.444 9.392 7.058 1.00 82.50 111 MET A O 1
ATOM 840 N N . GLN A 1 112 ? 7.676 8.100 7.528 1.00 78.50 112 GLN A N 1
ATOM 841 C CA . GLN A 1 112 ? 7.999 7.981 8.940 1.00 78.50 112 GLN A CA 1
ATOM 842 C C . GLN A 1 112 ? 9.230 7.089 9.144 1.00 78.50 112 GLN A C 1
ATOM 844 O O . GLN A 1 112 ? 9.329 5.987 8.605 1.00 78.50 112 GLN A O 1
ATOM 849 N N . THR A 1 113 ? 10.155 7.538 9.992 1.00 78.56 113 THR A N 1
ATOM 850 C CA . THR A 1 113 ? 11.264 6.705 10.462 1.00 78.56 113 THR A CA 1
ATOM 851 C C . THR A 1 113 ? 10.865 5.991 11.751 1.00 78.56 113 THR A C 1
ATOM 853 O O . THR A 1 113 ? 10.264 6.575 12.655 1.00 78.56 113 THR A O 1
ATOM 856 N N . PHE A 1 114 ? 11.175 4.698 11.846 1.00 73.12 114 PHE A N 1
ATOM 857 C CA . PHE A 1 114 ? 10.873 3.906 13.036 1.00 73.12 114 PHE A CA 1
ATOM 858 C C . PHE A 1 114 ? 12.116 3.756 13.904 1.00 73.12 114 PHE A C 1
ATOM 860 O O . PHE A 1 114 ? 13.164 3.302 13.449 1.00 73.12 114 PHE A O 1
ATOM 867 N N . ILE A 1 115 ? 11.974 4.077 15.189 1.00 78.06 115 ILE A N 1
ATOM 868 C CA . ILE A 1 115 ? 12.990 3.761 16.190 1.00 78.06 115 ILE A CA 1
ATOM 869 C C . ILE A 1 115 ? 12.873 2.267 16.499 1.00 78.06 115 ILE A C 1
ATOM 871 O O . ILE A 1 115 ? 11.983 1.833 17.237 1.00 78.06 115 ILE A O 1
ATOM 875 N N . VAL A 1 116 ? 13.761 1.469 15.911 1.00 69.50 116 VAL A N 1
ATOM 876 C CA . VAL A 1 116 ? 13.933 0.059 16.270 1.00 69.50 116 VAL A CA 1
ATOM 877 C C . VAL A 1 116 ? 14.950 -0.007 17.404 1.00 69.50 116 VAL A C 1
ATOM 879 O O . VAL A 1 116 ? 16.038 0.556 17.309 1.00 69.50 116 VAL A O 1
ATOM 882 N N . GLY A 1 117 ? 14.580 -0.654 18.510 1.00 65.00 117 GLY A N 1
ATOM 883 C CA . GLY A 1 117 ? 15.475 -0.807 19.653 1.00 65.00 117 GLY A CA 1
ATOM 884 C C . GLY A 1 117 ? 16.704 -1.620 19.267 1.00 65.00 117 GLY A C 1
ATOM 885 O O . GLY A 1 117 ? 16.592 -2.810 18.986 1.00 65.00 117 GLY A O 1
ATOM 886 N N . GLY A 1 118 ? 17.871 -0.977 19.260 1.00 62.28 118 GLY A N 1
ATOM 887 C CA . GLY A 1 118 ? 19.148 -1.673 19.154 1.00 62.28 118 GLY A CA 1
ATOM 888 C C . GLY A 1 118 ? 19.405 -2.543 20.387 1.00 62.28 118 GLY A C 1
ATOM 889 O O . GLY A 1 118 ? 18.861 -2.299 21.469 1.00 62.28 118 GLY A O 1
ATOM 890 N N . THR A 1 119 ? 20.258 -3.556 20.233 1.00 55.47 119 THR A N 1
ATOM 891 C CA . THR A 1 119 ? 20.710 -4.436 21.318 1.00 55.47 119 THR A CA 1
ATOM 892 C C . THR A 1 119 ? 21.298 -3.612 22.471 1.00 55.47 119 THR A C 1
ATOM 894 O O . THR A 1 119 ? 22.446 -3.183 22.400 1.00 55.47 119 THR A O 1
ATOM 897 N N . GLY A 1 120 ? 20.513 -3.373 23.530 1.00 56.50 120 GLY A N 1
ATOM 898 C CA . GLY A 1 120 ? 21.003 -2.814 24.798 1.00 56.50 120 GLY A CA 1
ATOM 899 C C . GLY A 1 120 ? 20.193 -1.679 25.438 1.00 56.50 120 GLY A C 1
ATOM 900 O O . GLY A 1 120 ? 20.451 -1.363 26.596 1.00 56.50 120 GLY A O 1
ATOM 901 N N . THR A 1 121 ? 19.202 -1.078 24.771 1.00 60.03 121 THR A N 1
ATOM 902 C CA . THR A 1 121 ? 18.442 0.049 25.355 1.00 60.03 121 THR A CA 1
ATOM 903 C C . THR A 1 121 ? 17.047 -0.369 25.821 1.00 60.03 121 THR A C 1
ATOM 905 O O . THR A 1 121 ? 16.133 -0.580 25.027 1.00 60.03 121 THR A O 1
ATOM 908 N N . LYS A 1 122 ? 16.862 -0.455 27.148 1.00 65.06 122 LYS A N 1
ATOM 909 C CA . LYS A 1 122 ? 15.565 -0.756 27.793 1.00 65.06 122 LYS A CA 1
ATOM 910 C C . LYS A 1 122 ? 14.489 0.312 27.521 1.00 65.06 122 LYS A C 1
ATOM 912 O O . LYS A 1 122 ? 13.302 0.019 27.636 1.00 65.06 122 LYS A O 1
ATOM 917 N N . ASP A 1 123 ? 14.896 1.501 27.076 1.00 69.88 123 ASP A N 1
ATOM 918 C CA . ASP A 1 123 ? 14.019 2.658 26.867 1.00 69.88 123 ASP A CA 1
ATOM 919 C C . ASP A 1 123 ? 13.536 2.836 25.418 1.00 69.88 123 ASP A C 1
ATOM 921 O O . ASP A 1 123 ? 12.706 3.704 25.144 1.00 69.88 123 ASP A O 1
ATOM 925 N N . ALA A 1 124 ? 13.983 1.996 24.477 1.00 72.81 124 ALA A N 1
ATOM 926 C CA . ALA A 1 124 ? 13.599 2.115 23.066 1.00 72.81 124 ALA A CA 1
ATOM 927 C C . ALA A 1 124 ? 12.075 2.021 22.852 1.00 72.81 124 ALA A C 1
ATOM 929 O O . ALA A 1 124 ? 11.505 2.731 22.024 1.00 72.81 124 ALA A O 1
ATOM 930 N N . GLY A 1 125 ? 11.388 1.196 23.650 1.00 75.50 125 GLY A N 1
ATOM 931 C CA . GLY A 1 125 ? 9.928 1.091 23.615 1.00 75.50 125 GLY A CA 1
ATOM 932 C C . GLY A 1 125 ? 9.214 2.354 24.109 1.00 75.50 125 GLY A C 1
ATOM 933 O O . GLY A 1 125 ? 8.162 2.704 23.577 1.00 75.50 125 GLY A O 1
ATOM 934 N N . ALA A 1 126 ? 9.778 3.057 25.094 1.00 80.25 126 ALA A N 1
ATOM 935 C CA . ALA A 1 126 ? 9.232 4.323 25.579 1.00 80.25 126 ALA A CA 1
ATOM 936 C C . ALA A 1 126 ? 9.443 5.439 24.547 1.00 80.25 126 ALA A C 1
ATOM 938 O O . ALA A 1 126 ? 8.501 6.160 24.227 1.00 80.25 126 ALA A O 1
ATOM 939 N N . LEU A 1 127 ? 10.638 5.512 23.952 1.00 79.88 127 LEU A N 1
ATOM 940 C CA . LEU A 1 127 ? 10.961 6.466 22.887 1.00 79.88 127 LEU A CA 1
ATOM 941 C C . LEU A 1 127 ? 10.075 6.280 21.654 1.00 79.88 127 LEU A C 1
ATOM 943 O O . LEU A 1 127 ? 9.585 7.264 21.106 1.00 79.88 127 LEU A O 1
ATOM 947 N N . ARG A 1 128 ? 9.791 5.032 21.266 1.00 81.31 128 ARG A N 1
ATOM 948 C CA . ARG A 1 128 ? 8.849 4.735 20.181 1.00 81.31 128 ARG A CA 1
ATOM 949 C C . ARG A 1 128 ? 7.448 5.267 20.481 1.00 81.31 128 ARG A C 1
ATOM 951 O O . ARG A 1 128 ? 6.863 5.928 19.634 1.00 81.31 128 ARG A O 1
ATOM 958 N N . ARG A 1 129 ? 6.922 5.034 21.689 1.00 81.06 129 ARG A N 1
ATOM 959 C CA . ARG A 1 129 ? 5.599 5.554 22.085 1.00 81.06 129 ARG A CA 1
ATOM 960 C C . ARG A 1 129 ? 5.566 7.082 22.103 1.00 81.06 129 ARG A C 1
ATOM 962 O O . ARG A 1 129 ? 4.577 7.671 21.678 1.00 81.06 129 ARG A O 1
ATOM 969 N N . ILE A 1 130 ? 6.637 7.719 22.580 1.00 83.06 130 ILE A N 1
ATOM 970 C CA . ILE A 1 130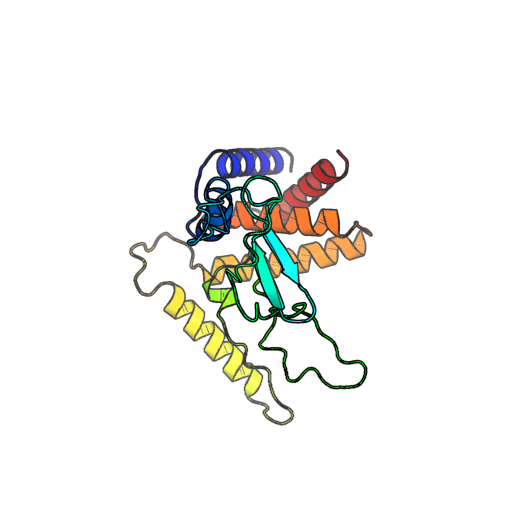 ? 6.762 9.182 22.598 1.00 83.06 130 ILE A CA 1
ATOM 971 C C . ILE A 1 130 ? 6.790 9.720 21.165 1.00 83.06 130 ILE A C 1
ATOM 973 O O . ILE A 1 130 ? 5.996 10.597 20.840 1.00 83.06 130 ILE A O 1
ATOM 977 N N . SER A 1 131 ? 7.621 9.154 20.290 1.00 82.31 131 SER A N 1
ATOM 978 C CA . SER A 1 131 ? 7.657 9.501 18.865 1.00 82.31 131 SER A CA 1
ATOM 979 C C . SER A 1 131 ? 6.282 9.340 18.204 1.00 82.31 131 SER A C 1
ATOM 981 O O . SER A 1 131 ? 5.779 10.295 17.620 1.00 82.31 131 SER A O 1
ATOM 983 N N . GLU A 1 132 ? 5.607 8.201 18.393 1.00 80.56 132 GLU A N 1
ATOM 984 C CA . GLU A 1 132 ? 4.257 7.962 17.859 1.00 80.56 132 GLU A CA 1
ATOM 985 C C . GLU A 1 132 ? 3.235 8.998 18.373 1.00 80.56 132 GLU A C 1
ATOM 987 O O . GLU A 1 132 ? 2.363 9.443 17.624 1.00 80.56 132 GLU A O 1
ATOM 992 N N . SER A 1 133 ? 3.347 9.424 19.636 1.00 80.75 133 SER A N 1
ATOM 993 C CA . SER A 1 133 ? 2.484 10.465 20.206 1.00 80.75 133 SER A CA 1
ATOM 994 C C . SER A 1 133 ? 2.768 11.860 19.648 1.00 80.75 133 SER A C 1
ATOM 996 O O . SER A 1 133 ? 1.832 12.627 19.424 1.00 80.75 133 SER A O 1
ATOM 998 N N . VAL A 1 134 ? 4.036 12.195 19.396 1.00 82.62 134 VAL A N 1
ATOM 999 C CA . VAL A 1 134 ? 4.434 13.470 18.787 1.00 82.62 134 VAL A CA 1
ATOM 1000 C C . VAL A 1 134 ? 3.893 13.539 17.361 1.00 82.62 134 VAL A C 1
ATOM 1002 O O . VAL A 1 134 ? 3.213 14.505 17.021 1.00 82.62 134 VAL A O 1
ATOM 1005 N N . GLU A 1 135 ? 4.060 12.474 16.578 1.00 79.31 135 GLU A N 1
ATOM 1006 C CA . GLU A 1 135 ? 3.530 12.377 15.212 1.00 79.31 135 GLU A CA 1
ATOM 1007 C C . GLU A 1 135 ? 2.001 12.502 15.161 1.00 79.31 135 GLU A C 1
ATOM 1009 O O . GLU A 1 135 ? 1.443 13.253 14.355 1.00 79.31 135 GLU A O 1
ATOM 1014 N N . LEU A 1 136 ? 1.291 11.834 16.078 1.00 79.00 136 LEU A N 1
ATOM 1015 C CA . LEU A 1 136 ? -0.167 11.933 16.158 1.00 79.00 136 LEU A CA 1
ATOM 1016 C C . LEU A 1 136 ? -0.640 13.351 16.512 1.00 79.00 136 LEU A C 1
ATOM 1018 O O . LEU A 1 136 ? -1.737 13.752 16.115 1.00 79.00 136 LEU A O 1
ATOM 1022 N N . ASN A 1 137 ? 0.150 14.111 17.268 1.00 79.25 137 ASN A N 1
ATOM 1023 C CA . ASN A 1 137 ? -0.170 15.495 17.613 1.00 79.25 137 ASN A CA 1
ATOM 1024 C C . ASN A 1 137 ? 0.189 16.475 16.487 1.00 79.25 137 ASN A C 1
ATOM 1026 O O . ASN A 1 137 ? -0.565 17.418 16.258 1.00 79.25 137 ASN A O 1
ATOM 1030 N N . LEU A 1 138 ? 1.265 16.214 15.743 1.00 74.50 138 LEU A N 1
ATOM 1031 C CA . LEU A 1 138 ? 1.682 17.015 14.589 1.00 74.50 138 LEU A CA 1
ATOM 1032 C C . LEU A 1 138 ? 0.796 16.800 13.355 1.00 74.50 138 LEU A C 1
ATOM 1034 O O . LEU A 1 138 ? 0.584 17.745 12.603 1.00 74.50 138 LEU A O 1
ATOM 1038 N N . SER A 1 139 ? 0.208 15.609 13.185 1.00 66.06 139 SER A N 1
ATOM 1039 C CA . SER A 1 139 ? -0.629 15.249 12.020 1.00 66.06 139 SER A CA 1
ATOM 1040 C C . SER A 1 139 ? -1.844 16.159 11.755 1.00 66.06 139 SER A C 1
ATOM 1042 O O . SER A 1 139 ? -2.438 16.082 10.684 1.00 66.06 139 SER A O 1
ATOM 1044 N N . ASN A 1 140 ? -2.214 17.032 12.700 1.00 62.78 140 ASN A N 1
ATOM 1045 C CA . ASN A 1 140 ? -3.306 18.004 12.567 1.00 62.78 140 ASN A CA 1
ATOM 1046 C C . ASN A 1 140 ? -2.852 19.470 12.710 1.00 62.78 140 ASN A C 1
ATOM 1048 O O . ASN A 1 140 ? -3.701 20.362 12.787 1.00 62.78 140 ASN A O 1
ATOM 1052 N N . MET A 1 141 ? -1.546 19.745 12.777 1.00 62.19 141 MET A N 1
ATOM 1053 C CA . MET A 1 141 ? -1.040 21.113 12.888 1.00 62.19 141 MET A CA 1
ATOM 1054 C C . MET A 1 141 ? -1.289 21.852 11.562 1.00 62.19 141 MET A C 1
ATOM 1056 O O . MET A 1 141 ? -0.568 21.654 10.593 1.00 62.19 141 MET A O 1
ATOM 1060 N N . GLY A 1 142 ? -2.348 22.665 11.511 1.00 59.53 142 GLY A N 1
ATOM 1061 C CA . GLY A 1 142 ? -2.766 23.414 10.315 1.00 59.53 142 GLY A CA 1
ATOM 1062 C C . GLY A 1 142 ? -4.056 22.923 9.646 1.00 59.53 142 GLY A C 1
ATOM 1063 O O . GLY A 1 142 ? -4.537 23.572 8.724 1.00 59.53 142 GLY A O 1
ATOM 1064 N N . ALA A 1 143 ? -4.662 21.826 10.115 1.00 60.72 143 ALA A N 1
ATOM 1065 C CA . ALA A 1 143 ? -5.965 21.386 9.618 1.00 60.72 143 ALA A CA 1
ATOM 1066 C C . ALA A 1 143 ? -7.094 22.171 10.314 1.00 60.72 143 ALA A C 1
ATOM 1068 O O . ALA A 1 143 ? -7.452 21.897 11.463 1.00 60.72 143 ALA A O 1
ATOM 1069 N N . GLU A 1 144 ? -7.665 23.155 9.618 1.00 47.34 144 GLU A N 1
ATOM 1070 C CA . GLU A 1 144 ? -8.837 23.911 10.069 1.00 47.34 144 GLU A CA 1
ATOM 1071 C C . GLU A 1 144 ? -10.094 23.023 10.060 1.00 47.34 144 GLU A C 1
ATOM 1073 O O . GLU A 1 144 ? -10.853 22.963 9.096 1.00 47.34 144 GLU A O 1
ATOM 1078 N N . GLY A 1 145 ? -10.330 22.287 11.148 1.00 53.66 145 GLY A N 1
ATOM 1079 C CA . GLY A 1 145 ? -11.577 21.543 11.315 1.00 53.66 145 GLY A CA 1
ATOM 1080 C C . GLY A 1 145 ? -11.570 20.555 12.473 1.00 53.66 145 GLY A C 1
ATOM 1081 O O . GLY A 1 145 ? -11.129 19.419 12.336 1.00 53.66 145 GLY A O 1
ATOM 1082 N N . ALA A 1 146 ? -12.193 20.924 13.594 1.00 55.44 146 ALA A N 1
ATOM 1083 C CA . ALA A 1 146 ? -12.376 20.063 14.772 1.00 55.44 146 ALA A CA 1
ATOM 1084 C C . ALA A 1 146 ? -13.237 18.795 14.532 1.00 55.44 146 ALA A C 1
ATOM 1086 O O . ALA A 1 146 ? -13.449 18.006 15.453 1.00 55.44 146 ALA A O 1
ATOM 1087 N N . ARG A 1 147 ? -13.773 18.603 13.317 1.00 60.72 147 ARG A N 1
ATOM 1088 C CA . ARG A 1 147 ? -14.673 17.494 12.951 1.00 60.72 147 ARG A CA 1
ATOM 1089 C C . ARG A 1 147 ? -14.001 16.377 12.144 1.00 60.72 147 ARG A C 1
ATOM 1091 O O . ARG A 1 147 ? -14.607 15.313 12.027 1.00 60.72 147 ARG A O 1
ATOM 1098 N N . ALA A 1 148 ? -12.792 16.593 11.622 1.00 65.88 148 ALA A N 1
ATOM 1099 C CA . ALA A 1 148 ? -12.071 15.602 10.825 1.00 65.88 148 ALA A CA 1
ATOM 1100 C C . ALA A 1 148 ? -11.247 14.653 11.710 1.00 65.88 148 ALA A C 1
ATOM 1102 O O . ALA A 1 148 ? -10.617 15.057 12.692 1.00 65.88 148 ALA A O 1
ATOM 1103 N N . THR A 1 149 ? -11.251 13.368 11.365 1.00 69.69 149 THR A N 1
ATOM 1104 C CA . THR A 1 149 ? -10.405 12.364 12.015 1.00 69.69 149 THR A CA 1
ATOM 1105 C C . THR A 1 149 ? -8.953 12.499 11.559 1.00 69.69 149 THR A C 1
ATOM 1107 O O . THR A 1 149 ? -8.674 12.602 10.367 1.00 69.69 149 THR A O 1
ATOM 1110 N N . ARG A 1 150 ? -8.024 12.477 12.526 1.00 76.94 150 ARG A N 1
ATOM 1111 C CA . ARG A 1 150 ? -6.572 12.587 12.293 1.00 76.94 150 ARG A CA 1
ATOM 1112 C C . ARG A 1 150 ? -6.094 11.526 11.305 1.00 76.94 150 ARG A C 1
ATOM 1114 O O . ARG A 1 150 ? -6.450 10.356 11.462 1.00 76.94 150 ARG A O 1
ATOM 1121 N N . VAL A 1 151 ? -5.226 11.901 10.364 1.00 80.62 151 VAL A N 1
ATOM 1122 C CA . VAL A 1 151 ? -4.638 10.975 9.376 1.00 80.62 151 VAL A CA 1
ATOM 1123 C C . VAL A 1 151 ? -3.940 9.803 10.071 1.00 80.62 151 VAL A C 1
ATOM 1125 O O . VAL A 1 151 ? -4.246 8.648 9.777 1.00 80.62 151 VAL A O 1
ATOM 1128 N N . GLY A 1 152 ? -3.137 10.078 11.107 1.00 80.12 152 GLY A N 1
ATOM 1129 C CA . GLY A 1 152 ? -2.486 9.030 11.899 1.00 80.12 152 GLY A CA 1
ATOM 1130 C C . GLY A 1 152 ? -3.468 8.053 12.561 1.00 80.12 152 GLY A C 1
ATOM 1131 O O . GLY A 1 152 ? -3.179 6.865 12.681 1.00 80.12 152 GLY A O 1
ATOM 1132 N N . TYR A 1 153 ? -4.673 8.504 12.928 1.00 83.88 153 TYR A N 1
ATOM 1133 C CA . TYR A 1 153 ? -5.712 7.613 13.452 1.00 83.88 153 TYR A CA 1
ATOM 1134 C C . TYR A 1 153 ? -6.335 6.740 12.352 1.00 83.88 153 TYR A C 1
ATOM 1136 O O . TYR A 1 153 ? -6.616 5.562 12.590 1.00 83.88 153 TYR A O 1
ATOM 1144 N N . LYS A 1 154 ? -6.523 7.281 11.137 1.00 86.88 154 LYS A N 1
ATOM 1145 C CA . LYS A 1 154 ? -6.967 6.494 9.973 1.00 86.88 154 LYS A CA 1
ATOM 1146 C C . LYS A 1 154 ? -5.960 5.374 9.677 1.00 86.88 154 LYS A C 1
ATOM 1148 O O . LYS A 1 154 ? -6.371 4.227 9.509 1.00 86.88 154 LYS A O 1
ATOM 1153 N N . ASP A 1 155 ? -4.663 5.671 9.711 1.00 86.81 155 ASP A N 1
ATOM 1154 C CA . ASP A 1 155 ? -3.607 4.684 9.454 1.00 86.81 155 ASP A CA 1
ATOM 1155 C C . ASP A 1 155 ? -3.459 3.645 10.573 1.00 86.81 155 ASP A C 1
ATOM 1157 O O . ASP A 1 155 ? -3.313 2.457 10.285 1.00 86.81 155 ASP A O 1
ATOM 1161 N N . GLN A 1 156 ? -3.601 4.032 11.846 1.00 87.38 156 GLN A N 1
ATOM 1162 C CA . GLN A 1 156 ? -3.666 3.064 12.950 1.00 87.38 156 GLN A CA 1
ATOM 1163 C C . GLN A 1 156 ? -4.842 2.088 12.788 1.00 87.38 156 GLN A C 1
ATOM 1165 O O . GLN A 1 156 ? -4.697 0.891 13.051 1.00 87.38 156 GLN A O 1
ATOM 1170 N N . GLN A 1 157 ? -6.000 2.573 12.324 1.00 89.00 157 GLN A N 1
ATOM 1171 C CA . GLN A 1 157 ? -7.146 1.712 12.028 1.00 89.00 157 GLN A CA 1
ATOM 1172 C C . GLN A 1 157 ? -6.897 0.794 10.824 1.00 89.00 157 GLN A C 1
ATOM 1174 O O . GLN A 1 157 ? -7.289 -0.370 10.884 1.00 89.00 157 GLN A O 1
ATOM 1179 N N . LYS A 1 158 ? -6.223 1.272 9.768 1.00 91.62 158 LYS A N 1
ATOM 1180 C CA . LYS A 1 158 ? -5.797 0.428 8.636 1.00 91.62 158 LYS A CA 1
ATOM 1181 C C . LYS A 1 158 ? -4.840 -0.672 9.083 1.00 91.62 158 LYS A C 1
ATOM 1183 O O . LYS A 1 158 ? -5.065 -1.828 8.746 1.00 91.62 158 LYS A O 1
ATOM 1188 N N . ARG A 1 159 ? -3.848 -0.352 9.920 1.00 91.25 159 ARG A N 1
ATOM 1189 C CA . ARG A 1 159 ? -2.916 -1.347 10.472 1.00 91.25 159 ARG A CA 1
ATOM 1190 C C . ARG A 1 159 ? -3.655 -2.444 11.236 1.00 91.25 159 ARG A C 1
ATOM 1192 O O . ARG A 1 159 ? -3.493 -3.620 10.923 1.00 91.25 159 ARG A O 1
ATOM 1199 N N . LYS A 1 160 ? -4.547 -2.058 12.157 1.00 92.62 160 LYS A N 1
ATOM 1200 C CA . LYS A 1 160 ? -5.380 -3.010 12.911 1.00 92.62 160 LYS A CA 1
ATOM 1201 C C . LYS A 1 160 ? -6.260 -3.865 11.990 1.00 92.62 160 LYS A C 1
ATOM 1203 O O . LYS A 1 160 ? -6.422 -5.059 12.220 1.00 92.62 160 LYS A O 1
ATOM 1208 N N . ALA A 1 161 ? -6.838 -3.262 10.953 1.00 92.62 161 ALA A N 1
ATOM 1209 C CA . ALA A 1 161 ? -7.639 -3.975 9.963 1.00 92.62 161 ALA A CA 1
ATOM 1210 C C . ALA A 1 161 ? -6.815 -5.006 9.185 1.00 92.62 161 ALA A C 1
ATOM 1212 O O . ALA A 1 161 ? -7.269 -6.129 8.996 1.00 92.62 161 ALA A O 1
ATOM 1213 N N . PHE A 1 162 ? -5.606 -4.646 8.756 1.00 93.69 162 PHE A N 1
ATOM 1214 C CA . PHE A 1 162 ? -4.739 -5.532 7.983 1.00 93.69 162 PHE A CA 1
ATOM 1215 C C . PHE A 1 162 ? -4.223 -6.706 8.814 1.00 93.69 162 PHE A C 1
ATOM 1217 O O . PHE A 1 162 ? -4.157 -7.816 8.291 1.00 93.69 162 PHE A O 1
ATOM 1224 N N . GLU A 1 163 ? -3.924 -6.486 10.097 1.00 93.56 163 GLU A N 1
ATOM 1225 C CA . GLU A 1 163 ? -3.593 -7.556 11.047 1.00 93.56 163 GLU A CA 1
ATOM 1226 C C . GLU A 1 163 ? -4.765 -8.537 11.202 1.00 93.56 163 GLU A C 1
ATOM 1228 O O . GLU A 1 163 ? -4.592 -9.742 11.034 1.00 93.56 163 GLU A O 1
ATOM 1233 N N . LEU A 1 164 ? -5.983 -8.036 11.439 1.00 93.50 164 LEU A N 1
ATOM 1234 C CA . LEU A 1 164 ? -7.168 -8.890 11.570 1.00 93.50 164 LEU A CA 1
ATOM 1235 C C . LEU A 1 164 ? -7.498 -9.646 10.281 1.00 93.50 164 LEU A C 1
ATOM 1237 O O . LEU A 1 164 ? -7.807 -10.833 10.340 1.00 93.50 164 LEU A O 1
ATOM 1241 N N . LEU A 1 165 ? -7.408 -8.991 9.122 1.00 91.94 165 LEU A N 1
ATOM 1242 C CA . LEU A 1 165 ? -7.612 -9.646 7.829 1.00 91.94 165 LEU A CA 1
ATOM 1243 C C . LEU A 1 165 ? -6.572 -10.742 7.588 1.00 91.94 165 LEU A C 1
ATOM 1245 O O . LEU A 1 165 ? -6.937 -11.800 7.090 1.00 91.94 165 LEU A O 1
ATOM 1249 N N . ALA A 1 166 ? -5.309 -10.527 7.972 1.00 92.38 166 ALA A N 1
ATOM 1250 C CA . ALA A 1 166 ? -4.272 -11.550 7.871 1.00 92.38 166 ALA A CA 1
ATOM 1251 C C . ALA A 1 166 ? -4.560 -12.749 8.789 1.00 92.38 166 ALA A C 1
ATOM 1253 O O . ALA A 1 166 ? -4.448 -13.891 8.351 1.00 92.38 166 ALA A O 1
ATOM 1254 N N . HIS A 1 167 ? -4.999 -12.509 10.029 1.00 93.06 167 HIS A N 1
ATOM 1255 C CA . HIS A 1 167 ? -5.398 -13.581 10.946 1.00 93.06 167 HIS A CA 1
ATOM 1256 C C . HIS A 1 167 ? -6.604 -14.376 10.434 1.00 93.06 167 HIS A C 1
ATOM 1258 O O . HIS A 1 167 ? -6.595 -15.603 10.465 1.00 93.06 167 HIS A O 1
ATOM 1264 N N . VAL A 1 168 ? -7.639 -13.691 9.942 1.00 92.00 168 VAL A N 1
ATOM 1265 C CA . VAL A 1 168 ? -8.831 -14.344 9.381 1.00 92.00 168 VAL A CA 1
ATOM 1266 C C . VAL A 1 168 ? -8.480 -15.122 8.115 1.00 92.00 168 VAL A C 1
ATOM 1268 O O . VAL A 1 168 ? -8.948 -16.244 7.951 1.00 92.00 168 VAL A O 1
ATOM 1271 N N . ALA A 1 169 ? -7.629 -14.569 7.251 1.00 91.19 169 ALA A N 1
ATOM 1272 C CA . ALA A 1 169 ? -7.176 -15.244 6.042 1.00 91.19 169 ALA A CA 1
ATOM 1273 C C . ALA A 1 169 ? -6.375 -16.512 6.336 1.00 91.19 169 ALA A C 1
ATOM 1275 O O . ALA A 1 169 ? -6.622 -17.526 5.694 1.00 91.19 169 ALA A O 1
ATOM 1276 N N . ALA A 1 170 ? -5.481 -16.470 7.329 1.00 92.19 170 ALA A N 1
ATOM 1277 C CA . ALA A 1 170 ? -4.722 -17.639 7.765 1.00 92.19 170 ALA A CA 1
ATOM 1278 C C . ALA A 1 170 ? -5.625 -18.728 8.368 1.00 92.19 170 ALA A C 1
ATOM 1280 O O . ALA A 1 170 ? -5.380 -19.907 8.168 1.00 92.19 170 ALA A O 1
ATOM 1281 N N . ASN A 1 171 ? -6.691 -18.348 9.079 1.00 94.06 171 ASN A N 1
ATOM 1282 C CA . ASN A 1 171 ? -7.629 -19.314 9.662 1.00 94.06 171 ASN A CA 1
ATOM 1283 C C . ASN A 1 171 ? -8.586 -19.942 8.636 1.00 94.06 171 ASN A C 1
ATOM 1285 O O . ASN A 1 171 ? -9.157 -20.996 8.902 1.00 94.06 171 ASN A O 1
ATOM 1289 N N . LEU A 1 172 ? -8.824 -19.263 7.513 1.00 91.19 172 LEU A N 1
ATOM 1290 C CA . LEU A 1 172 ? -9.739 -19.696 6.452 1.00 91.19 172 LEU A CA 1
ATOM 1291 C C . LEU A 1 172 ? -9.001 -20.207 5.203 1.00 91.19 172 LEU A C 1
ATOM 1293 O O . LEU A 1 172 ? -9.659 -20.473 4.200 1.00 91.19 172 LEU A O 1
ATOM 1297 N N . ASP A 1 173 ? -7.667 -20.297 5.253 1.00 91.50 173 ASP A N 1
ATOM 1298 C CA . ASP A 1 173 ? -6.785 -20.649 4.131 1.00 91.50 173 ASP A CA 1
ATOM 1299 C C . ASP A 1 173 ? -7.125 -19.892 2.831 1.00 91.50 173 ASP A C 1
ATOM 1301 O O . ASP A 1 173 ? -7.219 -20.454 1.737 1.00 91.50 173 ASP A O 1
ATOM 1305 N N . LEU A 1 174 ? -7.346 -18.578 2.949 1.00 90.00 174 LEU A N 1
ATOM 1306 C CA . LEU A 1 174 ? -7.680 -17.731 1.804 1.00 90.00 174 LEU A CA 1
ATOM 1307 C C . LEU A 1 174 ? -6.436 -17.387 0.983 1.00 90.00 174 LEU A C 1
ATOM 1309 O O . LEU A 1 174 ? -5.383 -17.053 1.524 1.00 90.00 174 LEU A O 1
ATOM 1313 N N . HIS A 1 175 ? -6.591 -17.387 -0.343 1.00 91.75 175 HIS A N 1
ATOM 1314 C CA . HIS A 1 175 ? -5.532 -16.990 -1.268 1.00 91.75 175 HIS A CA 1
ATOM 1315 C C . HIS A 1 175 ? -5.103 -15.529 -1.046 1.00 91.75 175 HIS A C 1
ATOM 1317 O O . HIS A 1 175 ? -5.949 -14.648 -0.869 1.00 91.75 175 HIS A O 1
ATOM 1323 N N . GLU A 1 176 ? -3.798 -15.254 -1.132 1.00 89.44 176 GLU A N 1
ATOM 1324 C CA . GLU A 1 176 ? -3.206 -13.935 -0.861 1.00 89.44 176 GLU A CA 1
ATOM 1325 C C . GLU A 1 176 ? -3.850 -12.812 -1.686 1.00 89.44 176 GLU A C 1
ATOM 1327 O O . GLU A 1 176 ? -4.200 -11.771 -1.134 1.00 89.44 176 GLU A O 1
ATOM 1332 N N . GLY A 1 177 ? -4.144 -13.064 -2.965 1.00 89.56 177 GLY A N 1
ATOM 1333 C CA . GLY A 1 177 ? -4.821 -12.088 -3.830 1.00 89.56 177 GLY A CA 1
ATOM 1334 C C . GLY A 1 177 ? -6.198 -11.633 -3.316 1.00 89.56 177 GLY A C 1
ATOM 1335 O O . GLY A 1 177 ? -6.571 -10.475 -3.492 1.00 89.56 177 GLY A O 1
ATOM 1336 N N . VAL A 1 178 ? -6.944 -12.494 -2.609 1.00 91.12 178 VAL A N 1
ATOM 1337 C CA . VAL A 1 178 ? -8.219 -12.108 -1.971 1.00 91.12 178 VAL A CA 1
ATOM 1338 C C . VAL A 1 178 ? -7.962 -11.163 -0.797 1.00 91.12 178 VAL A C 1
ATOM 1340 O O . VAL A 1 178 ? -8.689 -10.188 -0.598 1.00 91.12 178 VAL A O 1
ATOM 1343 N N . VAL A 1 179 ? -6.908 -11.435 -0.027 1.00 91.56 179 VAL A N 1
ATOM 1344 C CA . VAL A 1 179 ? -6.517 -10.645 1.143 1.00 91.56 179 VAL A CA 1
ATOM 1345 C C . VAL A 1 179 ? -6.010 -9.271 0.724 1.00 91.56 179 VAL A C 1
ATOM 1347 O O . VAL A 1 179 ? -6.417 -8.270 1.310 1.00 91.56 179 VAL A O 1
ATOM 1350 N N . GLU A 1 180 ? -5.155 -9.199 -0.295 1.00 91.19 180 GLU A N 1
ATOM 1351 C CA . GLU A 1 180 ? -4.673 -7.936 -0.862 1.00 91.19 180 GLU A CA 1
ATOM 1352 C C . GLU A 1 180 ? -5.835 -7.086 -1.366 1.00 91.19 180 GLU A C 1
ATOM 1354 O O . GLU A 1 180 ? -5.973 -5.922 -0.981 1.00 91.19 180 GLU A O 1
ATOM 1359 N N . ARG A 1 181 ? -6.756 -7.698 -2.114 1.00 90.44 181 ARG A N 1
ATOM 1360 C CA . ARG A 1 181 ? -7.940 -7.007 -2.615 1.00 90.44 181 ARG A CA 1
ATOM 1361 C C . ARG A 1 181 ? -8.845 -6.494 -1.497 1.00 90.44 181 ARG A C 1
ATOM 1363 O O . ARG A 1 181 ? -9.374 -5.382 -1.581 1.00 90.44 181 ARG A O 1
ATOM 1370 N N . ALA A 1 182 ? -9.009 -7.265 -0.424 1.00 91.31 182 ALA A N 1
ATOM 1371 C CA . ALA A 1 182 ? -9.755 -6.838 0.755 1.00 91.31 182 ALA A CA 1
ATOM 1372 C C . ALA A 1 182 ? -9.067 -5.665 1.480 1.00 91.31 182 ALA A C 1
ATOM 1374 O O . ALA A 1 182 ? -9.746 -4.719 1.891 1.00 91.31 182 ALA A O 1
ATOM 1375 N N . LYS A 1 183 ? -7.730 -5.687 1.594 1.00 92.12 183 LYS A N 1
ATOM 1376 C CA . LYS A 1 183 ? -6.931 -4.594 2.177 1.00 92.12 183 LYS A CA 1
ATOM 1377 C C . LYS A 1 183 ? -7.073 -3.305 1.366 1.00 92.12 183 LYS A C 1
ATOM 1379 O O . LYS A 1 183 ? -7.339 -2.258 1.955 1.00 92.12 183 LYS A O 1
ATOM 1384 N N . GLU A 1 184 ? -6.970 -3.381 0.038 1.00 90.56 184 GLU A N 1
ATOM 1385 C CA . GLU A 1 184 ? -7.207 -2.248 -0.871 1.00 90.56 184 GLU A CA 1
ATOM 1386 C C . GLU A 1 184 ? -8.601 -1.651 -0.671 1.00 90.56 184 GLU A C 1
ATOM 1388 O O . GLU A 1 184 ? -8.758 -0.456 -0.418 1.00 90.56 184 GLU A O 1
ATOM 1393 N N . THR A 1 185 ? -9.621 -2.508 -0.735 1.00 89.88 185 THR A N 1
ATOM 1394 C CA . THR A 1 185 ? -11.035 -2.141 -0.585 1.00 89.88 185 THR A CA 1
ATOM 1395 C C . THR A 1 185 ? -11.269 -1.398 0.732 1.00 89.88 185 THR A C 1
ATOM 1397 O O . THR A 1 185 ? -11.900 -0.337 0.752 1.00 89.88 185 THR A O 1
ATOM 1400 N N . PHE A 1 186 ? -10.710 -1.909 1.833 1.00 91.12 186 PHE A N 1
ATOM 1401 C CA . PHE A 1 186 ? -10.812 -1.268 3.140 1.00 91.12 186 PHE A CA 1
ATOM 1402 C C . PHE A 1 186 ? -10.047 0.061 3.208 1.00 91.12 186 PHE A C 1
ATOM 1404 O O . PHE A 1 186 ? -10.558 1.028 3.775 1.00 91.12 186 PHE A O 1
ATOM 1411 N N . ALA A 1 187 ? -8.848 0.141 2.622 1.00 89.81 187 ALA A N 1
ATOM 1412 C CA . ALA A 1 187 ? -8.053 1.367 2.600 1.00 89.81 187 ALA A CA 1
ATOM 1413 C C . ALA A 1 187 ? -8.792 2.507 1.881 1.00 89.81 187 ALA A C 1
ATOM 1415 O O . ALA A 1 187 ? -8.869 3.617 2.416 1.00 89.81 187 ALA A O 1
ATOM 1416 N N . TYR A 1 188 ? -9.405 2.220 0.727 1.00 88.12 188 TYR A N 1
ATOM 1417 C CA . TYR A 1 188 ? -10.225 3.187 -0.008 1.00 88.12 188 TYR A CA 1
ATOM 1418 C C . TYR A 1 188 ? -11.465 3.611 0.779 1.00 88.12 188 TYR A C 1
ATOM 1420 O O . TYR A 1 188 ? -11.706 4.808 0.947 1.00 88.12 188 TYR A O 1
ATOM 1428 N N . TYR A 1 189 ? -12.216 2.649 1.322 1.00 88.31 189 TYR A N 1
ATOM 1429 C CA . TYR A 1 189 ? -13.397 2.941 2.135 1.00 88.31 189 TYR A CA 1
ATOM 1430 C C . TYR A 1 189 ? -13.048 3.805 3.356 1.00 88.31 189 TYR A C 1
ATOM 1432 O O . TYR A 1 189 ? -13.733 4.784 3.660 1.00 88.31 189 TYR A O 1
ATOM 1440 N N . ARG A 1 190 ? -11.942 3.491 4.041 1.00 88.44 190 ARG A N 1
ATOM 1441 C CA . ARG A 1 190 ? -11.500 4.236 5.223 1.00 88.44 190 ARG A CA 1
ATOM 1442 C C . ARG A 1 190 ? -11.057 5.658 4.897 1.00 88.44 190 ARG A C 1
ATOM 1444 O O . ARG A 1 190 ? -11.245 6.537 5.738 1.00 88.44 190 ARG A O 1
ATOM 1451 N N . ASN A 1 191 ? -10.456 5.872 3.729 1.00 84.88 191 ASN A N 1
ATOM 1452 C CA . ASN A 1 191 ? -10.059 7.201 3.270 1.00 84.88 191 ASN A CA 1
ATOM 1453 C C . ASN A 1 191 ? -11.285 8.071 2.958 1.00 84.88 191 ASN A C 1
ATOM 1455 O O . ASN A 1 191 ? -11.297 9.237 3.345 1.00 84.88 191 ASN A O 1
ATOM 1459 N N . ALA A 1 192 ? -12.314 7.497 2.326 1.00 84.31 192 ALA A N 1
ATOM 1460 C CA . ALA A 1 192 ? -13.554 8.196 1.988 1.00 84.31 192 ALA A CA 1
ATOM 1461 C C . ALA A 1 192 ? -14.409 8.541 3.220 1.00 84.31 192 ALA A C 1
ATOM 1463 O O . ALA A 1 192 ? -15.057 9.585 3.264 1.00 84.31 192 ALA A O 1
ATOM 1464 N N . GLN A 1 193 ? -14.412 7.673 4.234 1.00 82.62 193 GLN A N 1
ATOM 1465 C CA . GLN A 1 193 ? -15.217 7.864 5.436 1.00 82.62 193 GLN A CA 1
ATOM 1466 C C . GLN A 1 193 ? -14.447 8.594 6.534 1.00 82.62 193 GLN A C 1
ATOM 1468 O O . GLN A 1 193 ? -13.303 8.272 6.845 1.00 82.62 193 GLN A O 1
ATOM 1473 N N . GLU A 1 194 ? -15.106 9.522 7.224 1.00 79.56 194 GLU A N 1
ATOM 1474 C CA . GLU A 1 194 ? -14.529 10.127 8.427 1.00 79.56 194 GLU A CA 1
ATOM 1475 C C . GLU A 1 194 ? -14.576 9.165 9.615 1.00 79.56 194 GLU A C 1
ATOM 1477 O O . GLU A 1 194 ? -13.576 8.957 10.304 1.00 79.56 194 GLU A O 1
ATOM 1482 N N . LYS A 1 195 ? -15.715 8.500 9.819 1.00 81.44 195 LYS A N 1
ATOM 1483 C CA . LYS A 1 195 ? -15.916 7.543 10.910 1.00 81.44 195 LYS A CA 1
ATOM 1484 C C . LYS A 1 195 ? -16.366 6.205 10.353 1.00 81.44 195 LYS A C 1
ATOM 1486 O O . LYS A 1 195 ? -17.287 6.141 9.548 1.00 81.44 195 LYS A O 1
ATOM 1491 N N . VAL A 1 196 ? -15.741 5.136 10.834 1.00 83.31 196 VAL A N 1
ATOM 1492 C CA . VAL A 1 196 ? -16.160 3.766 10.535 1.00 83.31 196 VAL A CA 1
ATOM 1493 C C . VAL A 1 196 ? -16.963 3.245 11.717 1.00 83.31 196 VAL A C 1
ATOM 1495 O O . VAL A 1 196 ? -16.432 3.083 12.815 1.00 83.31 196 VAL A O 1
ATOM 1498 N N . TYR A 1 197 ? -18.247 2.999 11.484 1.00 83.81 197 TYR A N 1
ATOM 1499 C CA . TYR A 1 197 ? -19.116 2.280 12.411 1.00 83.81 197 TYR A CA 1
ATOM 1500 C C . TYR A 1 197 ? -19.073 0.785 12.082 1.00 83.81 197 TYR A C 1
ATOM 1502 O O . TYR A 1 197 ? -18.848 0.425 10.929 1.00 83.81 197 TYR A O 1
ATOM 1510 N N . HIS A 1 198 ? -19.287 -0.078 13.081 1.00 85.88 198 HIS A N 1
ATOM 1511 C CA . HIS A 1 198 ? -19.304 -1.539 12.902 1.00 85.88 198 HIS A CA 1
ATOM 1512 C C . HIS A 1 198 ? -18.046 -2.087 12.203 1.00 85.88 198 HIS A C 1
ATOM 1514 O O . HIS A 1 198 ? -18.123 -2.766 11.183 1.00 85.88 198 HIS A O 1
ATOM 1520 N N . PHE A 1 199 ? -16.872 -1.774 12.758 1.00 88.69 199 PHE A N 1
ATOM 1521 C CA . PHE A 1 199 ? -15.564 -2.086 12.170 1.00 88.69 199 PHE A CA 1
ATOM 1522 C C . PHE A 1 199 ? -15.422 -3.541 11.685 1.00 88.69 199 PHE A C 1
ATOM 1524 O O . PHE A 1 199 ? -15.001 -3.765 10.555 1.00 88.69 199 PHE A O 1
ATOM 1531 N N . GLU A 1 200 ? -15.828 -4.523 12.491 1.00 90.44 200 GLU A N 1
ATOM 1532 C CA . GLU A 1 200 ? -15.733 -5.948 12.138 1.00 90.44 200 GLU A CA 1
ATOM 1533 C C . GLU A 1 200 ? -16.670 -6.339 10.985 1.00 90.44 200 GLU A C 1
ATOM 1535 O O . GLU A 1 200 ? -16.278 -7.093 10.095 1.00 90.44 200 GLU A O 1
ATOM 1540 N N . GLU A 1 201 ? -17.884 -5.780 10.943 1.00 90.62 201 GLU A N 1
ATOM 1541 C CA . GLU A 1 201 ? -18.837 -6.037 9.856 1.00 90.62 201 GLU A CA 1
ATOM 1542 C C . GLU A 1 201 ? -18.345 -5.470 8.524 1.00 90.62 201 GLU A C 1
ATOM 1544 O O . GLU A 1 201 ? -18.553 -6.081 7.474 1.00 90.62 201 GLU A O 1
ATOM 1549 N N . VAL A 1 202 ? -17.686 -4.309 8.565 1.00 90.38 202 VAL A N 1
ATOM 1550 C CA . VAL A 1 202 ? -17.075 -3.688 7.386 1.00 90.38 202 VAL A CA 1
ATOM 1551 C C . VAL A 1 202 ? -15.918 -4.545 6.876 1.00 90.38 202 VAL A C 1
ATOM 1553 O O . VAL A 1 202 ? -15.847 -4.794 5.676 1.00 90.38 202 VAL A O 1
ATOM 1556 N N . LEU A 1 203 ? -15.054 -5.059 7.759 1.00 91.31 203 LEU A N 1
ATOM 1557 C CA . LEU A 1 203 ? -13.963 -5.953 7.351 1.00 91.31 203 LEU A CA 1
ATOM 1558 C C . LEU A 1 203 ? -14.481 -7.243 6.715 1.00 91.31 203 LEU A C 1
ATOM 1560 O O . LEU A 1 203 ? -13.992 -7.639 5.658 1.00 91.31 203 LEU A O 1
ATOM 1564 N N . ALA A 1 204 ? -15.505 -7.858 7.312 1.00 90.38 204 ALA A N 1
ATOM 1565 C CA . ALA A 1 204 ? -16.154 -9.030 6.736 1.00 90.38 204 ALA A CA 1
ATOM 1566 C C . ALA A 1 204 ? -16.745 -8.721 5.350 1.00 90.38 204 ALA A C 1
ATOM 1568 O O . ALA A 1 204 ? -16.585 -9.507 4.418 1.00 90.38 204 ALA A O 1
ATOM 1569 N N . ALA A 1 205 ? -17.377 -7.554 5.181 1.00 90.75 205 ALA A N 1
ATOM 1570 C CA . ALA A 1 205 ? -17.902 -7.125 3.889 1.00 90.75 205 ALA A CA 1
ATOM 1571 C C . ALA A 1 205 ? -16.793 -6.913 2.842 1.00 90.75 205 ALA A C 1
ATOM 1573 O O . ALA A 1 205 ? -16.943 -7.362 1.707 1.00 90.75 205 ALA A O 1
ATOM 1574 N N . CYS A 1 206 ? -15.668 -6.291 3.216 1.00 90.56 206 CYS A N 1
ATOM 1575 C CA . CYS A 1 206 ? -14.513 -6.114 2.331 1.00 90.56 206 CYS A CA 1
ATOM 1576 C C . CYS A 1 206 ? -13.900 -7.452 1.901 1.00 90.56 206 CYS A C 1
ATOM 1578 O O . CYS A 1 206 ? -13.504 -7.596 0.747 1.00 90.56 206 CYS A O 1
ATOM 1580 N N . LEU A 1 207 ? -13.851 -8.437 2.801 1.00 90.75 207 LEU A N 1
ATOM 1581 C CA . LEU A 1 207 ? -13.331 -9.770 2.501 1.00 90.75 207 LEU A CA 1
ATOM 1582 C C . LEU A 1 207 ? -14.245 -10.539 1.536 1.00 90.75 207 LEU A C 1
ATOM 1584 O O . LEU A 1 207 ? -13.764 -11.118 0.565 1.00 90.75 207 LEU A O 1
ATOM 1588 N N . VAL A 1 208 ? -15.565 -10.476 1.737 1.00 91.00 208 VAL A N 1
ATOM 1589 C CA . VAL A 1 208 ? -16.545 -11.057 0.801 1.00 91.00 208 VAL A CA 1
ATOM 1590 C C . VAL A 1 208 ? -16.477 -10.374 -0.566 1.00 91.00 208 VAL A C 1
ATOM 1592 O O . VAL A 1 208 ? -16.546 -11.050 -1.591 1.00 91.00 208 VAL A O 1
ATOM 1595 N N . HIS A 1 209 ? -16.320 -9.048 -0.599 1.00 89.94 209 HIS A N 1
ATOM 1596 C CA . HIS A 1 209 ? -16.148 -8.311 -1.850 1.00 89.94 209 HIS A CA 1
ATOM 1597 C C . HIS A 1 209 ? -14.866 -8.736 -2.579 1.00 89.94 209 HIS A C 1
ATOM 1599 O O . HIS A 1 209 ? -14.923 -9.072 -3.758 1.00 89.94 209 HIS A O 1
ATOM 1605 N N . GLY A 1 210 ? -13.735 -8.810 -1.867 1.00 88.56 210 GLY A N 1
ATOM 1606 C CA . GLY A 1 210 ? -12.469 -9.291 -2.423 1.00 88.56 210 GLY A CA 1
ATOM 1607 C C . GLY A 1 210 ? -12.601 -10.688 -3.025 1.00 88.56 210 GLY A C 1
ATOM 1608 O O . GLY A 1 210 ? -12.189 -10.900 -4.164 1.00 88.56 210 GLY A O 1
ATOM 1609 N N . TYR A 1 211 ? -13.264 -11.605 -2.314 1.00 89.69 211 TYR A N 1
ATOM 1610 C CA . TYR A 1 211 ? -13.499 -12.967 -2.794 1.00 89.69 211 TYR A CA 1
ATOM 1611 C C . TYR A 1 211 ? -14.310 -12.992 -4.095 1.00 89.69 211 TYR A C 1
ATOM 1613 O O . TYR A 1 211 ? -13.930 -13.680 -5.036 1.00 89.69 211 TYR A O 1
ATOM 1621 N N . ARG A 1 212 ? -15.386 -12.198 -4.187 1.00 89.56 212 ARG A N 1
ATOM 1622 C CA . ARG A 1 212 ? -16.202 -12.099 -5.409 1.00 89.56 212 ARG A CA 1
ATOM 1623 C C . 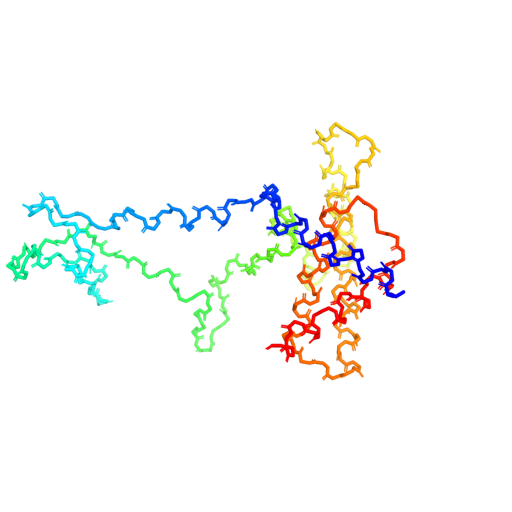ARG A 1 212 ? -15.404 -11.569 -6.595 1.00 89.56 212 ARG A C 1
ATOM 1625 O O . ARG A 1 212 ? -15.467 -12.151 -7.662 1.00 89.56 212 ARG A O 1
ATOM 1632 N N . THR A 1 213 ? -14.615 -10.516 -6.392 1.00 87.38 213 THR A N 1
ATOM 1633 C CA . THR A 1 213 ? -13.862 -9.880 -7.487 1.00 87.38 213 THR A CA 1
ATOM 1634 C C . THR A 1 213 ? -12.671 -10.683 -8.001 1.00 87.38 213 THR A C 1
ATOM 1636 O O . THR A 1 213 ? -12.157 -10.358 -9.061 1.00 87.38 213 THR A O 1
ATOM 1639 N N . VAL A 1 214 ? -12.176 -11.650 -7.224 1.00 84.81 214 VAL A N 1
ATOM 1640 C CA . VAL A 1 214 ? -11.061 -12.530 -7.621 1.00 84.81 214 VAL A CA 1
ATOM 1641 C C . VAL A 1 214 ? -11.581 -13.852 -8.197 1.00 84.81 214 VAL A C 1
ATOM 1643 O O . VAL A 1 214 ? -10.866 -14.521 -8.934 1.00 84.81 214 VAL A O 1
ATOM 1646 N N . ALA A 1 215 ? -12.806 -14.246 -7.836 1.00 70.19 215 ALA A N 1
ATOM 1647 C CA . ALA A 1 215 ? -13.469 -15.429 -8.377 1.00 70.19 215 ALA A CA 1
ATOM 1648 C C . ALA A 1 215 ? -14.114 -15.193 -9.758 1.00 70.19 215 ALA A C 1
ATOM 1650 O O . ALA A 1 215 ? -14.395 -16.168 -10.454 1.00 70.19 215 ALA A O 1
ATOM 1651 N N . GLU A 1 216 ? -14.370 -13.932 -10.121 1.00 55.00 216 GLU A N 1
ATOM 1652 C CA . GLU A 1 216 ? -14.756 -13.481 -11.470 1.00 55.00 216 GLU A CA 1
ATOM 1653 C C . GLU A 1 216 ? -13.533 -13.323 -12.383 1.00 55.00 216 GLU A C 1
ATOM 1655 O O . GLU A 1 216 ? -13.635 -13.744 -13.559 1.00 55.00 216 GLU A O 1
#

Secondary structure (DSSP, 8-state):
-HHHHHHHHHHHHHHHHS---TTGGGGGGGGGTTS-S---TTT----GGGEEEETTTTEEEE--SSS-----EEES-------TT---TTS--TT---PPP-TTS-HHHHTPPP----TT-TTHHHHHHHHHHHHHHHTTTT---TTSPPHHHHHHHHHHHHHHHHHHHHHTT--HHHHHHHHHHHHHHHHH-S--SSHHHHHHHHHHHHHHHHH-

Organism: Heterosigma akashiwo (NCBI:txid2829)

pLDDT: mean 75.04, std 15.04, range [32.06, 94.06]

Radius of gyration: 24.22 Å; chains: 1; bounding box: 54×45×71 Å

Sequence (216 aa):
LPKVLCAVEAELARARGGAAGPDSDVRAETTLRGAPEFRCDLCGNMEQGNFVGDKKSGDTICMGKDNLGCGNVVQDRKVHEGSMYRRFEGEEDRSHHGPAPNLLYSNQHNMQTFIVGGTGTKDAGALRRISESVELNLSNMGAEGARATRVGYKDQQKRKAFELLAHVAANLDLHEGVVERAKETFAYYRNAQEKVYHFEEVLAACLVHGYRTVAE